Protein AF-A0A2N2CRH6-F1 (afdb_monomer_lite)

Radius of gyration: 29.72 Å; chains: 1; bounding box: 55×69×90 Å

Foldseek 3Di:
DVVVVVVVVVVVVVPPPPDDDDADAPVVLVVQLLVCQLVVVVVSVCVAQNCPLPVVQDDVPDDPVVNVLSSVLSNLFSPFKDKDFDDWDDDDFKIKIKMKIKTFQVLVLVVVLVVVLVVVVVVCPPPDPVPDDDPVRSVVVSSVSSSVSSNDPPGDMDIDIDIFMWGQDPSYTHTDNDNPVSCSSRNNNVVSVVVVVVCCVPVDVDDPPPLLNLLVVVLVLCVPQQNQLHQQQLLCCLQPVGGNVRHHDDLVVSLVSSVVSVVCLVVSLVSLCPDDPVCVQLSVLVVQLSVLSVVSNVVSVVVVSHNNNGGGPCPSNVVSSVSNVVVSVVDD

pLDDT: mean 84.96, std 16.9, range [32.44, 98.56]

Sequence (332 aa):
MKKVLCLVLALSMSLVLVACGPKESAESVVKNAIESVKNMNVESMQSYWGDDQFKDVNSEESSAESDAESLAMMGLIVKNLDYEIMDANEEKDTATVKVQITNLDMSKLMSEFVSQALSEVLSYAFLSEDQQPSEEELNKKYMDMMTTLLDREDNPKVTNTVDITLTLVDNQWVITPNEDAVDAMLGGISSFSDAMNEASNGATGAEATSEKDKITEIRNWAVSDIWSAGFCDFSWYFSYGTNSVGDTMDPEFALQQLEKSMKQKPEYDTYMSSLPAEYSDISELWAKVSEQIDILYADVKSRELTVSGQVLDTGLYTQYFQAFDSAYNELP

Secondary structure (DSSP, 8-state):
-HHHHHHHHHHHHSSSS-S-PPPPPHHHHHHHHHHHHHTT-HHHHHHHH-GGGGGGG--TTS-HHHHHHHHHHHHHHHTT-EEEEEEEEE-SSEEEEEEEEEEE-HHHHHHHHHHHHHHHHHHHTTS-GGGSPPHHHHHHHHHHHHHHHHH-TT--EEEEEEEEEEEEETTEEEEPP-HHHHHHHTTSHHHHHHHHHHHHHHS-S-----HHHHHHHHHHHIIIIIIIIIIIHHHHHHHHSB-TTS-B--HHHHHHHHHHHTTTHHHHHHHHHT--GGGHHHHHHHHHHHHHHHHHHHHHHHTTT---S-----HHHHHHHHHHHHHHTT--

Structure (mmCIF, N/CA/C/O backbone):
data_AF-A0A2N2CRH6-F1
#
_entry.id   AF-A0A2N2CRH6-F1
#
loop_
_atom_site.group_PDB
_atom_site.id
_atom_site.type_symbol
_atom_site.label_atom_id
_atom_site.label_alt_id
_atom_site.label_comp_id
_atom_site.label_asym_id
_atom_site.label_entity_id
_atom_site.label_seq_id
_atom_site.pdbx_PDB_ins_code
_atom_site.Cartn_x
_atom_site.Cartn_y
_atom_site.Cartn_z
_atom_site.occupancy
_atom_site.B_iso_or_equiv
_atom_site.auth_seq_id
_atom_site.auth_comp_id
_atom_site.auth_asym_id
_atom_site.auth_atom_id
_atom_site.pdbx_PDB_model_num
ATOM 1 N N . MET A 1 1 ? -10.285 -45.114 57.021 1.00 50.94 1 MET A N 1
ATOM 2 C CA . MET A 1 1 ? -10.379 -45.060 55.543 1.00 50.94 1 MET A CA 1
ATOM 3 C C . MET A 1 1 ? -11.666 -44.400 55.035 1.00 50.94 1 MET A C 1
ATOM 5 O O . MET A 1 1 ? -11.547 -43.485 54.239 1.00 50.94 1 MET A O 1
ATOM 9 N N . LYS A 1 2 ? -12.871 -44.733 55.538 1.00 44.81 2 LYS A N 1
ATOM 10 C CA . LYS A 1 2 ? -14.136 -44.092 55.090 1.00 44.81 2 LYS A CA 1
ATOM 11 C C . LYS A 1 2 ? -14.204 -42.562 55.286 1.00 44.81 2 LYS A C 1
ATOM 13 O O . LYS A 1 2 ? -14.707 -41.867 54.419 1.00 44.81 2 LYS A O 1
ATOM 18 N N . LYS A 1 3 ? -13.644 -42.029 56.382 1.00 48.84 3 LYS A N 1
ATOM 19 C CA . LYS A 1 3 ? -13.648 -40.578 56.673 1.00 48.84 3 LYS A CA 1
ATOM 20 C C . LYS A 1 3 ? -12.660 -39.759 55.828 1.00 48.84 3 LYS A C 1
ATOM 22 O O . LYS A 1 3 ? -12.905 -38.587 55.603 1.00 48.84 3 LYS A O 1
ATOM 27 N N . VAL A 1 4 ? -11.577 -40.380 55.352 1.00 58.28 4 VAL A N 1
ATOM 28 C CA . VAL A 1 4 ? -10.582 -39.731 54.474 1.00 58.28 4 VAL A CA 1
ATOM 29 C C . VAL A 1 4 ? -11.066 -39.763 53.023 1.00 58.28 4 VAL A C 1
ATOM 31 O O . VAL A 1 4 ? -10.940 -38.774 52.315 1.00 58.28 4 VAL A O 1
ATOM 34 N N . LEU A 1 5 ? -11.729 -40.852 52.614 1.00 53.62 5 LEU A N 1
ATOM 35 C CA . LEU A 1 5 ? -12.314 -40.986 51.279 1.00 53.62 5 LEU A CA 1
ATOM 36 C C . LEU A 1 5 ? -13.451 -39.975 51.032 1.00 53.62 5 LEU A C 1
ATOM 38 O O . LEU A 1 5 ? -13.497 -39.368 49.970 1.00 53.62 5 LEU A O 1
ATOM 42 N N . CYS A 1 6 ? -14.316 -39.727 52.025 1.00 54.50 6 CYS A N 1
ATOM 43 C CA . CYS A 1 6 ? -15.365 -38.701 51.926 1.00 54.50 6 CYS A CA 1
ATOM 44 C C . CYS A 1 6 ? -14.818 -37.266 51.859 1.00 54.50 6 CYS A C 1
ATOM 46 O O . CYS A 1 6 ? -15.454 -36.410 51.257 1.00 54.50 6 CYS A O 1
ATOM 48 N N . LEU A 1 7 ? -13.653 -37.000 52.456 1.00 54.19 7 LEU A N 1
ATOM 49 C CA . LEU A 1 7 ? -13.051 -35.664 52.477 1.00 54.19 7 LEU A CA 1
ATOM 50 C C . LEU A 1 7 ? -12.317 -35.357 51.162 1.00 54.19 7 LEU A C 1
ATOM 52 O O . LEU A 1 7 ? -12.379 -34.232 50.684 1.00 54.19 7 LEU A O 1
ATOM 56 N N . VAL A 1 8 ? -11.719 -36.372 50.528 1.00 57.88 8 VAL A N 1
ATOM 57 C CA . VAL A 1 8 ? -11.117 -36.261 49.187 1.00 57.88 8 VAL A CA 1
ATOM 58 C C . VAL A 1 8 ? -12.191 -36.114 48.099 1.00 57.88 8 VAL A C 1
ATOM 60 O O . VAL A 1 8 ? -12.021 -35.301 47.198 1.00 57.88 8 VAL A O 1
ATOM 63 N N . LEU A 1 9 ? -13.327 -36.816 48.220 1.00 54.53 9 LEU A N 1
ATOM 64 C CA . LEU A 1 9 ? -14.469 -36.672 47.301 1.00 54.53 9 LEU A CA 1
ATOM 65 C C . LEU A 1 9 ? -15.204 -35.329 47.446 1.00 54.53 9 LEU A C 1
ATOM 67 O O . LEU A 1 9 ? -15.699 -34.801 46.456 1.00 54.53 9 LEU A O 1
ATOM 71 N N . ALA A 1 10 ? -15.263 -34.757 48.653 1.00 54.06 10 ALA A N 1
ATOM 72 C CA . ALA A 1 10 ? -15.837 -33.426 48.862 1.00 54.06 10 ALA A CA 1
ATOM 73 C C . ALA A 1 10 ? -14.914 -32.311 48.338 1.00 54.06 10 ALA A C 1
ATOM 75 O O . ALA A 1 10 ? -15.402 -31.341 47.766 1.00 54.06 10 ALA A O 1
ATOM 76 N N . LEU A 1 11 ? -13.590 -32.476 48.467 1.00 50.19 11 LEU A N 1
ATOM 77 C CA . LEU A 1 11 ? -12.604 -31.517 47.962 1.00 50.19 11 LEU A CA 1
ATOM 78 C C . LEU A 1 11 ? -12.471 -31.570 46.427 1.00 50.19 11 LEU A C 1
ATOM 80 O O . LEU A 1 11 ? -12.258 -30.535 45.802 1.00 50.19 11 LEU A O 1
ATOM 84 N N . SER A 1 12 ? -12.668 -32.740 45.801 1.00 51.66 12 SER A N 1
ATOM 85 C CA . SER A 1 12 ? -12.666 -32.876 44.334 1.00 51.66 12 SER A CA 1
ATOM 86 C C . SER A 1 12 ? -13.923 -32.311 43.666 1.00 51.66 12 SER A C 1
ATOM 88 O O . SER A 1 12 ? -13.902 -32.032 42.473 1.00 51.66 12 SER A O 1
ATOM 90 N N . MET A 1 13 ? -15.018 -32.132 44.414 1.00 48.53 13 MET A N 1
ATOM 91 C CA . MET A 1 13 ? -16.273 -31.570 43.896 1.00 48.53 13 MET A CA 1
ATOM 92 C C . MET A 1 13 ? -16.313 -30.033 43.965 1.00 48.53 13 MET A C 1
ATOM 94 O O . MET A 1 13 ? -17.106 -29.411 43.267 1.00 48.53 13 MET A O 1
ATOM 98 N N . SER A 1 14 ? -15.426 -29.409 44.749 1.00 47.19 14 SER A N 1
ATOM 99 C CA . SER A 1 14 ? -15.274 -27.947 44.842 1.00 47.19 14 SER A CA 1
ATOM 100 C C . SER A 1 14 ? -14.307 -27.337 43.816 1.00 47.19 14 SER A C 1
ATOM 102 O O . SER A 1 14 ? -14.204 -26.118 43.737 1.00 47.19 14 SER A O 1
ATOM 104 N N . LEU A 1 15 ? -13.619 -28.158 43.014 1.00 47.50 15 LEU A N 1
ATOM 105 C CA . LEU A 1 15 ? -12.647 -27.713 42.000 1.00 47.50 15 LEU A CA 1
ATOM 106 C C . LEU A 1 15 ? -13.206 -27.646 40.565 1.00 47.50 15 LEU A C 1
ATOM 108 O O . LEU A 1 15 ? -12.455 -27.357 39.642 1.00 47.50 15 LEU A O 1
ATOM 112 N N . VAL A 1 16 ? -14.513 -27.860 40.365 1.00 48.97 16 VAL A N 1
ATOM 113 C CA . VAL A 1 16 ? -15.162 -27.809 39.031 1.00 48.97 16 VAL A CA 1
ATOM 114 C C . VAL A 1 16 ? -16.024 -26.547 38.838 1.00 48.97 16 VAL A C 1
ATOM 116 O O . VAL A 1 16 ? -16.824 -26.468 37.916 1.00 48.97 16 VAL A O 1
ATOM 119 N N . LEU A 1 17 ? -15.882 -25.537 39.703 1.00 44.53 17 LEU A N 1
ATOM 120 C CA . LEU A 1 17 ? -16.664 -24.288 39.641 1.00 44.53 17 LEU A CA 1
ATOM 121 C C . LEU A 1 17 ? -15.811 -23.022 39.455 1.00 44.53 17 LEU A C 1
ATOM 123 O O . LEU A 1 17 ? -16.307 -21.917 39.643 1.00 44.53 17 LEU A O 1
ATOM 127 N N . VAL A 1 18 ? -14.552 -23.160 39.034 1.00 50.75 18 VAL A N 1
ATOM 128 C CA . VAL A 1 18 ? -13.690 -22.017 38.686 1.00 50.75 18 VAL A CA 1
ATOM 129 C C . VAL A 1 18 ? -13.335 -22.085 37.200 1.00 50.75 18 VAL A C 1
ATOM 131 O O . VAL A 1 18 ? -12.212 -22.399 36.832 1.00 50.75 18 VAL A O 1
ATOM 134 N N . ALA A 1 19 ? -14.327 -21.857 36.338 1.00 42.03 19 ALA A N 1
ATOM 135 C CA . ALA A 1 19 ? -14.117 -21.656 34.897 1.00 42.03 19 ALA A CA 1
ATOM 136 C C . ALA A 1 19 ? -15.086 -20.626 34.281 1.00 42.03 19 ALA A C 1
ATOM 138 O O . ALA A 1 19 ? -15.254 -20.562 33.071 1.00 42.03 19 ALA A O 1
ATOM 139 N N . CYS A 1 20 ? -15.726 -19.796 35.103 1.00 46.94 20 CYS A N 1
ATOM 140 C CA . CYS A 1 20 ? -16.414 -18.594 34.643 1.00 46.94 20 CYS A CA 1
ATOM 141 C C . CYS A 1 20 ? -15.991 -17.458 35.565 1.00 46.94 20 CYS A C 1
ATOM 143 O O . CYS A 1 20 ? -16.659 -17.157 36.554 1.00 46.94 20 CYS A O 1
ATOM 145 N N . GLY A 1 21 ? -14.837 -16.857 35.262 1.00 53.81 21 GLY A N 1
ATOM 146 C CA . GLY A 1 21 ? -14.630 -15.469 35.659 1.00 53.81 21 GLY A CA 1
ATOM 147 C C . GLY A 1 21 ? -15.766 -14.615 35.077 1.00 53.81 21 GLY A C 1
ATOM 148 O O . GLY A 1 21 ? -16.383 -15.024 34.088 1.00 53.81 21 GLY A O 1
ATOM 149 N N . PRO A 1 22 ? -16.111 -13.476 35.696 1.00 63.19 22 PRO A N 1
ATOM 150 C CA . PRO A 1 22 ? -17.101 -12.581 35.113 1.00 63.19 22 PRO A CA 1
ATOM 151 C C . PRO A 1 22 ? -16.672 -12.217 33.686 1.00 63.19 22 PRO A C 1
ATOM 153 O O . PRO A 1 22 ? -15.540 -11.783 33.481 1.00 63.19 22 PRO A O 1
ATOM 156 N N . LYS A 1 23 ? -17.571 -12.440 32.716 1.00 80.19 23 LYS A N 1
ATOM 157 C CA . LYS A 1 23 ? -17.409 -11.984 31.330 1.00 80.19 23 LYS A CA 1
ATOM 158 C C . LYS A 1 23 ? -17.162 -10.477 31.377 1.00 80.19 23 LYS A C 1
ATOM 160 O O . LYS A 1 23 ? -17.988 -9.752 31.932 1.00 80.19 23 LYS A O 1
ATOM 165 N N . GLU A 1 24 ? -16.030 -10.033 30.848 1.00 89.00 24 GLU A N 1
ATOM 166 C CA . GLU A 1 24 ? -15.746 -8.608 30.694 1.00 89.00 24 GLU A CA 1
ATOM 167 C C . GLU A 1 24 ? -16.831 -7.960 29.817 1.00 89.00 24 GLU A C 1
ATOM 169 O O . GLU A 1 24 ? -17.349 -8.607 28.904 1.00 89.00 24 GLU A O 1
ATOM 174 N N . SER A 1 25 ? -17.239 -6.722 30.114 1.00 94.81 25 SER A N 1
ATOM 175 C CA . SER A 1 25 ? -18.207 -6.024 29.258 1.00 94.81 25 SER A CA 1
ATOM 176 C C . SER A 1 25 ? -17.565 -5.648 27.924 1.00 94.81 25 SER A C 1
ATOM 178 O O . SER A 1 25 ? -16.361 -5.403 27.858 1.00 94.81 25 SER A O 1
ATOM 180 N N . ALA A 1 26 ? -18.368 -5.547 26.868 1.00 95.69 26 ALA A N 1
ATOM 181 C CA . ALA A 1 26 ? -17.913 -5.086 25.558 1.00 95.69 26 ALA A CA 1
ATOM 182 C C . ALA A 1 26 ? -17.257 -3.698 25.654 1.00 95.69 26 ALA A C 1
ATOM 184 O O . ALA A 1 26 ? -16.199 -3.468 25.076 1.00 95.69 26 ALA A O 1
ATOM 185 N N . GLU A 1 27 ? -17.836 -2.809 26.468 1.00 97.06 27 GLU A N 1
ATOM 186 C CA . GLU A 1 27 ? -17.272 -1.494 26.789 1.00 97.06 27 GLU A CA 1
ATOM 187 C C . GLU A 1 27 ? -15.856 -1.592 27.376 1.00 97.06 27 GLU A C 1
ATOM 189 O O . GLU A 1 27 ? -14.961 -0.863 26.953 1.00 97.06 27 GLU A O 1
ATOM 194 N N . SER A 1 28 ? -15.632 -2.505 28.327 1.00 96.31 28 SER A N 1
ATOM 195 C CA . SER A 1 28 ? -14.322 -2.659 28.973 1.00 96.31 28 SER A CA 1
ATOM 196 C C . SER A 1 28 ? -13.285 -3.245 28.012 1.00 96.31 28 SER A C 1
ATOM 198 O O . SER A 1 28 ? -12.159 -2.752 27.977 1.00 96.31 28 SER A O 1
ATOM 200 N N . VAL A 1 29 ? -13.680 -4.213 27.172 1.00 95.94 29 VAL A N 1
ATOM 201 C CA . VAL A 1 29 ? -12.809 -4.774 26.127 1.00 95.94 29 VAL A CA 1
ATOM 202 C C . VAL A 1 29 ? -12.377 -3.688 25.146 1.00 95.94 29 VAL A C 1
ATOM 204 O O . VAL A 1 29 ? -11.185 -3.525 24.908 1.00 95.94 29 VAL A O 1
ATOM 207 N N . VAL A 1 30 ? -13.319 -2.891 24.631 1.00 97.44 30 VAL A N 1
ATOM 208 C CA . VAL A 1 30 ? -13.010 -1.790 23.704 1.00 97.44 30 VAL A CA 1
ATOM 209 C C . VAL A 1 30 ? -12.133 -0.732 24.361 1.00 97.44 30 VAL A C 1
ATOM 211 O O . VAL A 1 30 ? -11.156 -0.285 23.76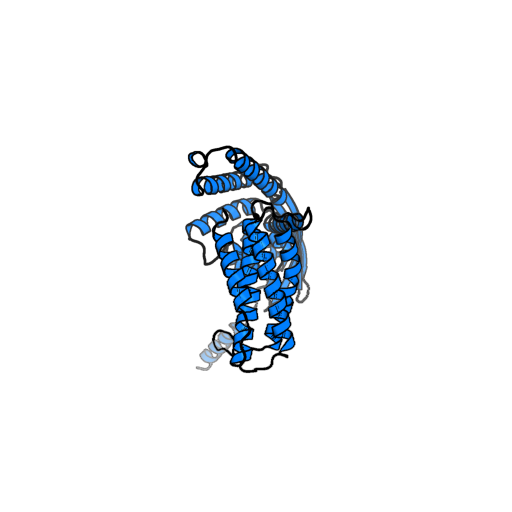3 1.00 97.44 30 VAL A O 1
ATOM 214 N N . LYS A 1 31 ? -12.424 -0.369 25.612 1.00 97.44 31 LYS A N 1
ATOM 215 C CA . LYS A 1 31 ? -11.587 0.550 26.382 1.00 97.44 31 LYS A CA 1
ATOM 216 C C . LYS A 1 31 ? -10.145 0.047 26.472 1.00 97.44 31 LYS A C 1
ATOM 218 O O . LYS A 1 31 ? -9.218 0.779 26.144 1.00 97.44 31 LYS A O 1
ATOM 223 N N . ASN A 1 32 ? -9.950 -1.201 26.890 1.00 95.75 32 ASN A N 1
ATOM 224 C CA . ASN A 1 32 ? -8.622 -1.794 27.038 1.00 95.75 32 ASN A CA 1
ATOM 225 C C . ASN A 1 32 ? -7.901 -1.937 25.689 1.00 95.75 32 ASN A C 1
ATOM 227 O O . ASN A 1 32 ? -6.690 -1.726 25.619 1.00 95.75 32 ASN A O 1
ATOM 231 N N . ALA A 1 33 ? -8.641 -2.226 24.619 1.00 94.75 33 ALA A N 1
ATOM 232 C CA . ALA A 1 33 ? -8.119 -2.277 23.262 1.00 94.75 33 ALA A CA 1
ATOM 233 C C . ALA A 1 33 ? -7.591 -0.911 22.796 1.00 94.75 33 ALA A C 1
ATOM 235 O O . ALA A 1 33 ? -6.463 -0.834 22.309 1.00 94.75 33 ALA A O 1
ATOM 236 N N . ILE A 1 34 ? -8.342 0.176 22.997 1.00 96.44 34 ILE A N 1
ATOM 237 C CA . ILE A 1 34 ? -7.894 1.538 22.652 1.00 96.44 34 ILE A CA 1
ATOM 238 C C . ILE A 1 34 ? -6.721 1.972 23.545 1.00 96.44 34 ILE A C 1
ATOM 240 O O . ILE A 1 34 ? -5.740 2.538 23.061 1.00 96.44 34 ILE A O 1
ATOM 244 N N . GLU A 1 35 ? -6.765 1.662 24.844 1.00 95.88 35 GLU A N 1
ATOM 245 C CA . GLU A 1 35 ? -5.653 1.939 25.763 1.00 95.88 35 GLU A CA 1
ATOM 246 C C . GLU A 1 35 ? -4.376 1.184 25.373 1.00 95.88 35 GLU A C 1
ATOM 248 O O . GLU A 1 35 ? -3.278 1.705 25.563 1.00 95.88 35 GLU A O 1
ATOM 253 N N . SER A 1 36 ? -4.480 -0.021 24.804 1.00 93.88 36 SER A N 1
ATOM 254 C CA . SER A 1 36 ? -3.303 -0.746 24.312 1.00 93.88 36 SER A CA 1
ATOM 255 C C . SER A 1 36 ? -2.593 0.008 23.184 1.00 93.88 36 SER A C 1
ATOM 257 O O . SER A 1 36 ? -1.364 0.083 23.196 1.00 93.88 36 SER A O 1
ATOM 259 N N . VAL A 1 37 ? -3.358 0.652 22.294 1.00 92.75 37 VAL A N 1
ATOM 260 C CA . VAL A 1 37 ? -2.840 1.502 21.211 1.00 92.75 37 VAL A CA 1
ATOM 261 C C . VAL A 1 37 ? -2.219 2.772 21.775 1.00 92.75 37 VAL A C 1
ATOM 263 O O . VAL A 1 37 ? -1.061 3.076 21.498 1.00 92.75 37 VAL A O 1
ATOM 266 N N . LYS A 1 38 ? -2.944 3.472 22.654 1.00 93.25 38 LYS A N 1
ATOM 267 C CA . LYS A 1 38 ? -2.475 4.709 23.295 1.00 93.25 38 LYS A CA 1
ATOM 268 C C . LYS A 1 38 ? -1.164 4.529 24.068 1.00 93.25 38 LYS A C 1
ATOM 270 O O . LYS A 1 38 ? -0.334 5.433 24.096 1.00 93.25 38 LYS A O 1
ATOM 275 N N . ASN A 1 39 ? -0.976 3.365 24.687 1.00 91.62 39 ASN A N 1
ATOM 276 C CA . ASN A 1 39 ? 0.215 3.038 25.471 1.00 91.62 39 ASN A CA 1
ATOM 277 C C . ASN A 1 39 ? 1.293 2.281 24.670 1.00 91.62 39 ASN A C 1
ATOM 279 O O . ASN A 1 39 ? 2.289 1.868 25.262 1.00 91.62 39 ASN A O 1
ATOM 283 N N . MET A 1 40 ? 1.102 2.080 23.359 1.00 88.56 40 MET A N 1
ATOM 284 C CA . MET A 1 40 ? 1.991 1.300 22.484 1.00 88.56 40 MET A CA 1
ATOM 285 C C . MET A 1 40 ? 2.334 -0.101 23.020 1.00 88.56 40 MET A C 1
ATOM 287 O O . MET A 1 40 ? 3.469 -0.571 22.927 1.00 88.56 40 MET A O 1
ATOM 291 N N . ASN A 1 41 ? 1.355 -0.793 23.603 1.00 87.88 41 ASN A N 1
ATOM 292 C CA . ASN A 1 41 ? 1.530 -2.162 24.079 1.00 87.88 41 ASN A CA 1
ATOM 293 C C . ASN A 1 41 ? 1.280 -3.145 22.928 1.00 87.88 41 ASN A C 1
ATOM 295 O O . ASN A 1 41 ? 0.151 -3.586 22.735 1.00 87.88 41 ASN A O 1
ATOM 299 N N . VAL A 1 42 ? 2.334 -3.473 22.174 1.00 82.00 42 VAL A N 1
ATOM 300 C CA . VAL A 1 42 ? 2.265 -4.298 20.951 1.00 82.00 42 VAL A CA 1
ATOM 301 C C . VAL A 1 42 ? 1.577 -5.644 21.181 1.00 82.00 42 VAL A C 1
ATOM 303 O O . VAL A 1 42 ? 0.640 -5.972 20.458 1.00 82.00 42 VAL A O 1
ATOM 306 N N . GLU A 1 43 ? 1.955 -6.375 22.233 1.00 82.75 43 GLU A N 1
ATOM 307 C CA . GLU A 1 43 ? 1.343 -7.672 22.560 1.00 82.75 43 GLU A CA 1
ATOM 308 C C . GLU A 1 43 ? -0.167 -7.544 22.825 1.00 82.75 43 GLU A C 1
ATOM 310 O O . GLU A 1 43 ? -0.971 -8.359 22.370 1.00 82.75 43 GLU A O 1
ATOM 315 N N . SER A 1 44 ? -0.580 -6.499 23.552 1.00 85.00 44 SER A N 1
ATOM 316 C CA . SER A 1 44 ? -2.003 -6.262 23.828 1.00 85.00 44 SER A CA 1
ATOM 317 C C . SER A 1 44 ? -2.756 -5.765 22.596 1.00 85.00 44 SER A C 1
ATOM 319 O O . SER A 1 44 ? -3.898 -6.170 22.396 1.00 85.00 44 SER A O 1
ATOM 321 N N . MET A 1 45 ? -2.128 -4.937 21.755 1.00 84.12 45 MET A N 1
ATOM 322 C CA . MET A 1 45 ? -2.717 -4.488 20.491 1.00 84.12 45 MET A CA 1
ATOM 323 C C . MET A 1 45 ? -3.037 -5.688 19.598 1.00 84.12 45 MET A C 1
ATOM 325 O O . MET A 1 45 ? -4.180 -5.829 19.167 1.00 84.12 45 MET A O 1
ATOM 329 N N . GLN A 1 46 ? -2.074 -6.593 19.406 1.00 83.06 46 GLN A N 1
ATOM 330 C CA . GLN A 1 46 ? -2.261 -7.832 18.644 1.00 83.06 46 GLN A CA 1
ATOM 331 C C . GLN A 1 46 ? -3.376 -8.701 19.236 1.00 83.06 46 GLN A C 1
ATOM 333 O O . GLN A 1 46 ? -4.243 -9.183 18.511 1.00 83.06 46 GLN A O 1
ATOM 338 N N . SER A 1 47 ? -3.422 -8.845 20.564 1.00 86.00 47 SER A N 1
ATOM 339 C CA . SER A 1 47 ? -4.460 -9.645 21.224 1.00 86.00 47 SER A CA 1
ATOM 340 C C . SER A 1 47 ? -5.879 -9.099 21.037 1.00 86.00 47 SER A C 1
ATOM 342 O O . SER A 1 47 ? -6.819 -9.895 21.042 1.00 86.00 47 SER A O 1
ATOM 344 N N . TYR A 1 48 ? -6.062 -7.779 20.948 1.00 88.56 48 TYR A N 1
ATOM 345 C CA . TYR A 1 48 ? -7.392 -7.175 20.817 1.00 88.56 48 TYR A CA 1
ATOM 346 C C . TYR A 1 48 ? -7.808 -6.946 19.365 1.00 88.56 48 TYR A C 1
ATOM 348 O O . TYR A 1 48 ? -8.972 -7.159 19.036 1.00 88.56 48 TYR A O 1
ATOM 356 N N . TRP A 1 49 ? -6.881 -6.517 18.509 1.00 83.81 49 TRP A N 1
ATOM 357 C CA . TRP A 1 49 ? -7.161 -6.090 17.137 1.00 83.81 49 TRP A CA 1
ATOM 358 C C . TRP A 1 49 ? -6.724 -7.117 16.081 1.00 83.81 49 TRP A C 1
ATOM 360 O O . TRP A 1 49 ? -7.122 -7.007 14.925 1.00 83.81 49 TRP A O 1
ATOM 370 N N . GLY A 1 50 ? -5.957 -8.140 16.457 1.00 79.19 50 GLY A N 1
ATOM 371 C CA . GLY A 1 50 ? -5.399 -9.126 15.534 1.00 79.19 50 GLY A CA 1
ATOM 372 C C . GLY A 1 50 ? -4.116 -8.652 14.845 1.00 79.19 50 GLY A C 1
ATOM 373 O O . GLY A 1 50 ? -3.832 -7.457 14.765 1.00 79.19 50 GLY A O 1
ATOM 37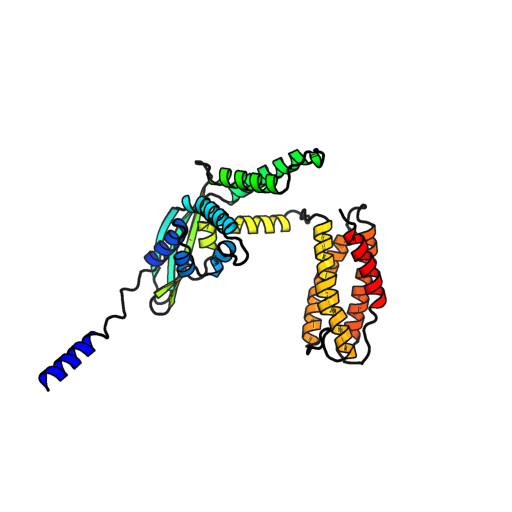4 N N . ASP A 1 51 ? -3.346 -9.612 14.331 1.00 68.06 51 ASP A N 1
ATOM 375 C CA . ASP A 1 51 ? -2.020 -9.370 13.740 1.00 68.06 51 ASP A CA 1
ATOM 376 C C . ASP A 1 51 ? -2.079 -8.561 12.437 1.00 68.06 51 ASP A C 1
ATOM 378 O O . ASP A 1 51 ? -1.136 -7.855 12.092 1.00 68.06 51 ASP A O 1
ATOM 382 N N . ASP A 1 52 ? -3.205 -8.637 11.727 1.00 66.62 52 ASP A N 1
ATOM 383 C CA . ASP A 1 52 ? -3.347 -8.098 10.377 1.00 66.62 52 ASP A CA 1
ATOM 384 C C . ASP A 1 52 ? -3.580 -6.583 10.331 1.00 66.62 52 ASP A C 1
ATOM 386 O O . ASP A 1 52 ? -3.217 -5.947 9.346 1.00 66.62 52 ASP A O 1
ATOM 390 N N . GLN A 1 53 ? -4.146 -5.999 11.391 1.00 63.25 53 GLN A N 1
ATOM 391 C CA . GLN A 1 53 ? -4.578 -4.594 11.394 1.00 63.25 53 GLN A CA 1
ATOM 392 C C . GLN A 1 53 ? -3.446 -3.593 11.681 1.00 63.25 53 GLN A C 1
ATOM 394 O O . GLN A 1 53 ? -3.634 -2.393 11.514 1.00 63.25 53 GLN A O 1
ATOM 399 N N . PHE A 1 54 ? -2.272 -4.085 12.092 1.00 63.75 54 PHE A N 1
ATOM 400 C CA . PHE A 1 54 ? -1.079 -3.281 12.380 1.00 63.75 54 PHE A CA 1
ATOM 401 C C . PHE A 1 54 ? 0.186 -3.864 11.718 1.00 63.75 54 PHE A C 1
ATOM 403 O O . PHE A 1 54 ? 1.285 -3.694 12.240 1.00 63.75 54 PHE A O 1
ATOM 410 N N . LYS A 1 55 ? 0.054 -4.579 10.590 1.00 55.53 55 LYS A N 1
ATOM 411 C CA . LYS A 1 55 ? 1.161 -5.305 9.927 1.00 55.53 55 LYS A CA 1
ATOM 412 C C . LYS A 1 55 ? 2.397 -4.457 9.626 1.00 55.53 55 LYS A C 1
ATOM 414 O O . LYS A 1 55 ? 3.508 -4.960 9.768 1.00 55.53 55 LYS A O 1
ATOM 419 N N . ASP A 1 56 ? 2.219 -3.178 9.313 1.00 50.50 56 ASP A N 1
ATOM 420 C CA . ASP A 1 56 ? 3.330 -2.257 9.031 1.00 50.50 56 ASP A CA 1
ATOM 421 C C . ASP A 1 56 ? 4.160 -1.896 10.280 1.00 50.50 56 ASP A C 1
ATOM 423 O O . ASP A 1 56 ? 5.215 -1.281 10.173 1.00 50.50 56 ASP A O 1
ATOM 427 N N . VAL A 1 57 ? 3.710 -2.290 11.479 1.00 44.31 57 VAL A N 1
ATOM 428 C CA . VAL A 1 57 ? 4.422 -2.084 12.753 1.00 44.31 57 VAL A CA 1
ATOM 429 C C . VAL A 1 57 ? 5.397 -3.235 13.056 1.00 44.31 57 VAL A C 1
ATOM 431 O O . VAL A 1 57 ? 6.242 -3.101 13.937 1.00 44.31 57 VAL A O 1
ATOM 434 N N . ASN A 1 58 ? 5.297 -4.372 12.354 1.00 40.56 58 ASN A N 1
ATOM 435 C CA . ASN A 1 58 ? 6.078 -5.579 12.641 1.00 40.56 58 ASN A CA 1
ATOM 436 C C . ASN A 1 58 ? 6.423 -6.356 11.358 1.00 40.56 58 ASN A C 1
ATOM 438 O O . ASN A 1 58 ? 6.096 -7.538 11.224 1.00 40.56 58 ASN A O 1
ATOM 442 N N . SER A 1 59 ? 7.061 -5.695 10.392 1.00 37.12 59 SER A N 1
ATOM 443 C CA . SER A 1 59 ? 7.660 -6.394 9.256 1.00 37.12 59 SER A CA 1
ATOM 444 C C . SER A 1 59 ? 8.855 -7.224 9.734 1.00 37.12 59 SER A C 1
ATOM 446 O O . SER A 1 59 ? 9.852 -6.676 10.177 1.00 37.12 59 SER A O 1
ATOM 448 N N . GLU A 1 60 ? 8.810 -8.550 9.596 1.00 36.84 60 GLU A N 1
ATOM 449 C CA . GLU A 1 60 ? 9.938 -9.441 9.939 1.00 36.84 60 GLU A CA 1
ATOM 450 C C . GLU A 1 60 ? 11.206 -9.208 9.075 1.00 36.84 60 GLU A C 1
ATOM 452 O O . GLU A 1 60 ? 12.235 -9.850 9.292 1.00 36.84 60 GLU A O 1
ATOM 457 N N . GLU A 1 61 ? 11.144 -8.294 8.099 1.00 36.22 61 GLU A N 1
ATOM 458 C CA . GLU A 1 61 ? 12.251 -7.887 7.223 1.00 36.22 61 GLU A CA 1
ATOM 459 C C . GLU A 1 61 ? 13.003 -6.622 7.684 1.00 36.22 61 GLU A C 1
ATOM 461 O O . GLU A 1 61 ? 14.033 -6.290 7.092 1.00 36.22 61 GLU A O 1
ATOM 466 N N . SER A 1 62 ? 12.549 -5.917 8.728 1.00 37.19 62 SER A N 1
ATOM 467 C CA . SER A 1 62 ? 13.197 -4.686 9.199 1.00 37.19 62 SER A CA 1
ATOM 468 C C . SER A 1 62 ? 14.308 -4.945 10.232 1.00 37.19 62 SER A C 1
ATOM 470 O O . SER A 1 62 ? 14.333 -5.929 10.969 1.00 37.19 62 SER A O 1
ATOM 472 N N . SER A 1 63 ? 15.316 -4.069 10.243 1.00 40.12 63 SER A N 1
ATOM 473 C CA . SER A 1 63 ? 16.387 -4.089 11.244 1.00 40.12 63 SER A CA 1
ATOM 474 C C . SER A 1 63 ? 15.888 -3.573 12.603 1.00 40.12 63 SER A C 1
ATOM 476 O O . SER A 1 63 ? 14.997 -2.728 12.666 1.00 40.12 63 SER A O 1
ATOM 478 N N . ALA A 1 64 ? 16.528 -3.979 13.703 1.00 42.72 64 ALA A N 1
ATOM 479 C CA . ALA A 1 64 ? 16.147 -3.519 15.044 1.00 42.72 64 ALA A CA 1
ATOM 480 C C . ALA A 1 64 ? 16.231 -1.983 15.238 1.00 42.72 64 ALA A C 1
ATOM 482 O O . ALA A 1 64 ? 15.565 -1.442 16.119 1.00 42.72 64 ALA A O 1
ATOM 483 N N . GLU A 1 65 ? 17.049 -1.277 14.445 1.00 45.31 65 GLU A N 1
ATOM 484 C CA . GLU A 1 65 ? 17.107 0.196 14.446 1.00 45.31 65 GLU A CA 1
ATOM 485 C C . GLU A 1 65 ? 15.894 0.808 13.724 1.00 45.31 65 GLU A C 1
ATOM 487 O O . GLU A 1 65 ? 15.261 1.711 14.269 1.00 45.31 65 GLU A O 1
ATOM 492 N N . SER A 1 66 ? 15.494 0.258 12.571 1.00 56.03 66 SER A N 1
ATOM 493 C CA . SER A 1 66 ? 14.278 0.683 11.855 1.00 56.03 66 SER A CA 1
ATOM 494 C C . SER A 1 66 ? 12.986 0.394 12.631 1.00 56.03 66 SER A C 1
ATOM 496 O O . SER A 1 66 ? 12.029 1.165 12.537 1.00 56.03 66 SER A O 1
ATOM 498 N N . ASP A 1 67 ? 12.965 -0.652 13.461 1.00 64.62 67 ASP A N 1
ATOM 499 C CA . ASP A 1 67 ? 11.817 -0.957 14.327 1.00 64.62 67 ASP A CA 1
ATOM 500 C C . ASP A 1 67 ? 11.659 0.096 15.435 1.00 64.62 67 ASP A C 1
ATOM 502 O O . ASP A 1 67 ? 10.551 0.529 15.755 1.00 64.62 67 ASP A O 1
ATOM 506 N N . ALA A 1 68 ? 12.776 0.557 16.010 1.00 71.19 68 ALA A N 1
ATOM 507 C CA . ALA A 1 68 ? 12.770 1.565 17.066 1.00 71.19 68 ALA A CA 1
ATOM 508 C C . ALA A 1 68 ? 12.313 2.942 16.557 1.00 71.19 68 ALA A C 1
ATOM 510 O O . ALA A 1 68 ? 11.563 3.633 17.249 1.00 71.19 68 ALA A O 1
ATOM 511 N N . GLU A 1 69 ? 12.738 3.336 15.355 1.00 71.12 69 GLU A N 1
ATOM 512 C CA . GLU A 1 69 ? 12.315 4.590 14.719 1.00 71.12 69 GLU A CA 1
ATOM 513 C C . GLU A 1 69 ? 10.828 4.568 14.343 1.00 71.12 69 GLU A C 1
ATOM 515 O O . GLU A 1 69 ? 10.102 5.526 14.626 1.00 71.12 69 GLU A O 1
ATOM 520 N N . SER A 1 70 ? 10.348 3.448 13.797 1.00 72.12 70 SER A N 1
ATOM 521 C CA . SER A 1 70 ? 8.933 3.256 13.453 1.00 72.12 70 SER A CA 1
ATOM 522 C C . SER A 1 70 ? 8.039 3.306 14.695 1.00 72.12 70 SER A C 1
ATOM 524 O O . SER A 1 70 ? 7.028 4.013 14.714 1.00 72.12 70 SER A O 1
ATOM 526 N N . LEU A 1 71 ? 8.449 2.645 15.783 1.00 79.69 71 LEU A N 1
ATOM 527 C CA . LEU A 1 71 ? 7.753 2.715 17.071 1.00 79.69 71 LEU A CA 1
ATOM 528 C C . LEU A 1 71 ? 7.780 4.126 17.674 1.00 79.69 71 LEU A C 1
ATOM 530 O O . LEU A 1 71 ? 6.778 4.573 18.233 1.00 79.69 71 LEU A O 1
ATOM 534 N N . ALA A 1 72 ? 8.893 4.856 17.562 1.00 85.38 72 ALA A N 1
ATOM 535 C CA . ALA A 1 72 ? 8.977 6.232 18.048 1.00 85.38 72 ALA A CA 1
ATOM 536 C C . ALA A 1 72 ? 7.999 7.158 17.305 1.00 85.38 72 ALA A C 1
ATOM 538 O O . ALA A 1 72 ? 7.299 7.956 17.934 1.00 85.38 72 ALA A O 1
ATOM 539 N N . MET A 1 73 ? 7.903 7.014 15.983 1.00 85.19 73 MET A N 1
ATOM 540 C CA . MET A 1 73 ? 6.982 7.778 15.145 1.00 85.19 73 MET A CA 1
ATOM 541 C C . MET A 1 73 ? 5.519 7.429 15.426 1.00 85.19 73 MET A C 1
ATOM 543 O O . MET A 1 73 ? 4.702 8.333 15.609 1.00 85.19 73 MET A O 1
ATOM 547 N N . MET A 1 74 ? 5.204 6.142 15.588 1.00 86.06 74 MET A N 1
ATOM 548 C CA . MET A 1 74 ? 3.885 5.705 16.048 1.00 86.06 74 MET A CA 1
ATOM 549 C C . MET A 1 74 ? 3.534 6.334 17.402 1.00 86.06 74 MET A C 1
ATOM 551 O O . MET A 1 74 ? 2.425 6.832 17.593 1.00 86.06 74 MET A O 1
ATOM 555 N N . GLY A 1 75 ? 4.505 6.419 18.314 1.00 90.94 75 GLY A N 1
ATOM 556 C CA . GLY A 1 75 ? 4.359 7.089 19.606 1.00 90.94 75 GLY A CA 1
ATOM 557 C C . GLY A 1 75 ? 3.980 8.562 19.489 1.00 90.94 75 GLY A C 1
ATOM 558 O O . GLY A 1 75 ? 3.134 9.044 20.244 1.00 90.94 75 GLY A O 1
ATOM 559 N N . LEU A 1 76 ? 4.550 9.281 18.521 1.00 92.12 76 LEU A N 1
ATOM 560 C CA . LEU A 1 76 ? 4.204 10.681 18.258 1.00 92.12 76 LEU A CA 1
ATOM 561 C C . LEU A 1 76 ? 2.779 10.849 17.718 1.00 92.12 76 LEU A C 1
ATOM 563 O O . LEU A 1 76 ? 2.142 11.864 18.010 1.00 92.12 76 LEU A O 1
ATOM 567 N N . ILE A 1 77 ? 2.271 9.855 16.989 1.00 91.94 77 ILE A N 1
ATOM 568 C CA . ILE A 1 77 ? 0.894 9.832 16.489 1.00 91.94 77 ILE A CA 1
ATOM 569 C C . ILE A 1 77 ? -0.072 9.531 17.640 1.00 91.94 77 ILE A C 1
ATOM 571 O O . ILE A 1 77 ? -0.999 10.299 17.895 1.00 91.94 77 ILE A O 1
ATOM 575 N N . VAL A 1 78 ? 0.146 8.446 18.389 1.00 93.19 78 VAL A N 1
ATOM 576 C CA . VAL A 1 78 ? -0.828 7.973 19.390 1.00 93.19 78 VAL A CA 1
ATOM 577 C C . VAL A 1 78 ? -0.785 8.740 20.712 1.00 93.19 78 VAL A C 1
ATOM 579 O O . VAL A 1 78 ? -1.762 8.706 21.456 1.00 93.19 78 VAL A O 1
ATOM 582 N N . LYS A 1 79 ? 0.271 9.511 21.020 1.00 92.19 79 LYS A N 1
ATOM 583 C CA . LYS A 1 79 ? 0.299 10.347 22.244 1.00 92.19 79 LYS A CA 1
ATOM 584 C C . LYS A 1 79 ? -0.842 11.371 22.307 1.00 92.19 79 LYS A C 1
ATOM 586 O O . LYS A 1 79 ? -1.203 11.825 23.391 1.00 92.19 79 LYS A O 1
ATOM 591 N N . ASN A 1 80 ? -1.380 11.759 21.148 1.00 91.06 80 ASN A N 1
ATOM 592 C CA . ASN A 1 80 ? -2.482 12.710 21.014 1.00 91.06 80 ASN A CA 1
ATOM 593 C C . ASN A 1 80 ? -3.860 12.038 20.951 1.00 91.06 80 ASN A C 1
ATOM 595 O O . ASN A 1 80 ? -4.862 12.759 20.927 1.00 91.06 80 ASN A O 1
ATOM 599 N N . LEU A 1 81 ? -3.897 10.700 20.956 1.00 96.69 81 LEU A N 1
ATOM 600 C CA . LEU A 1 81 ? -5.111 9.902 20.916 1.00 96.69 81 LEU A CA 1
ATOM 601 C C . LEU A 1 81 ? -5.932 10.117 22.188 1.00 96.69 81 LEU A C 1
ATOM 603 O O . LEU A 1 81 ? -5.504 9.818 23.310 1.00 96.69 81 LEU A O 1
ATOM 607 N N . ASP A 1 82 ? -7.148 10.600 21.999 1.00 97.31 82 ASP A N 1
ATOM 608 C CA . ASP A 1 82 ? -8.167 10.728 23.026 1.00 97.31 82 ASP A CA 1
ATOM 609 C C . ASP A 1 82 ? -9.466 10.077 22.559 1.00 97.31 82 ASP A C 1
ATOM 611 O O . ASP A 1 82 ? -9.719 9.969 21.357 1.00 97.31 82 ASP A O 1
ATOM 615 N N . TYR A 1 83 ? -10.281 9.609 23.499 1.00 98.31 83 TYR A N 1
ATOM 616 C CA . TYR A 1 83 ? -11.526 8.931 23.159 1.00 98.31 83 TYR A CA 1
ATOM 617 C C . TYR A 1 83 ? -12.594 9.080 24.241 1.00 98.31 83 TYR A C 1
ATOM 619 O O . TYR A 1 83 ? -12.304 9.176 25.433 1.00 98.31 83 TYR A O 1
ATOM 627 N N . GLU A 1 84 ? -13.850 9.025 23.808 1.00 98.19 84 GLU A N 1
ATOM 628 C CA . GLU A 1 84 ? -15.029 8.966 24.663 1.00 98.19 84 GLU A CA 1
ATOM 629 C C . GLU A 1 84 ? -15.931 7.824 24.186 1.00 98.19 84 GLU A C 1
ATOM 631 O O . GLU A 1 84 ? -16.347 7.780 23.026 1.00 98.19 84 GLU A O 1
ATOM 636 N N . ILE A 1 85 ? -16.234 6.876 25.077 1.00 98.12 85 ILE A N 1
ATOM 637 C CA . ILE A 1 85 ? -17.234 5.845 24.793 1.00 98.12 85 ILE A CA 1
ATOM 638 C C . ILE A 1 85 ? -18.612 6.463 25.017 1.00 98.12 85 ILE A C 1
ATOM 640 O O . ILE A 1 85 ? -18.958 6.847 26.132 1.00 98.12 85 ILE A O 1
ATOM 644 N N . MET A 1 86 ? -19.386 6.557 23.942 1.00 97.56 86 MET A N 1
ATOM 645 C CA . MET A 1 86 ? -20.682 7.231 23.930 1.00 97.56 86 MET A CA 1
ATOM 646 C C . MET A 1 86 ? -21.817 6.297 24.335 1.00 97.56 86 MET A C 1
ATOM 648 O O . MET A 1 86 ? -22.759 6.713 25.008 1.00 97.56 86 MET A O 1
ATOM 652 N N . ASP A 1 87 ? -21.753 5.053 23.863 1.00 96.88 87 ASP A N 1
ATOM 653 C CA . ASP A 1 87 ? -22.784 4.044 24.071 1.00 96.88 87 ASP A CA 1
ATOM 654 C C . ASP A 1 87 ? -22.202 2.637 23.908 1.00 96.88 87 ASP A C 1
ATOM 656 O O . ASP A 1 87 ? -21.240 2.432 23.163 1.00 96.88 87 ASP A O 1
ATOM 660 N N . ALA A 1 88 ? -22.813 1.667 24.580 1.00 96.62 88 ALA A N 1
ATOM 661 C CA . ALA A 1 88 ? -22.471 0.259 24.459 1.00 96.62 88 ALA A CA 1
ATOM 662 C C . ALA A 1 88 ? -23.747 -0.585 24.488 1.00 96.62 88 ALA A C 1
ATOM 664 O O . ALA A 1 88 ? -24.452 -0.648 25.497 1.00 96.62 88 ALA A O 1
ATOM 665 N N . ASN A 1 89 ? -24.020 -1.269 23.380 1.00 95.88 89 ASN A N 1
ATOM 666 C CA . ASN A 1 89 ? -25.146 -2.180 23.251 1.00 95.88 89 ASN A CA 1
ATOM 667 C C . ASN A 1 89 ? -24.635 -3.623 23.182 1.00 95.88 89 ASN A C 1
ATOM 669 O O . ASN A 1 89 ? -23.987 -4.007 22.209 1.00 95.88 89 ASN A O 1
ATOM 673 N N . GLU A 1 90 ? -24.922 -4.416 24.215 1.00 96.25 90 GLU A N 1
ATOM 674 C CA . GLU A 1 90 ? -24.625 -5.850 24.246 1.00 96.25 90 GLU A CA 1
ATOM 675 C C . GLU A 1 90 ? -25.884 -6.662 23.942 1.00 96.25 90 GLU A C 1
ATOM 677 O O . GLU A 1 90 ? -26.867 -6.632 24.689 1.00 96.25 90 GLU A O 1
ATOM 682 N N . GLU A 1 91 ? -25.820 -7.449 22.875 1.00 92.94 91 GLU A N 1
ATOM 683 C CA . GLU A 1 91 ? -26.802 -8.472 22.550 1.00 92.94 91 GLU A CA 1
ATOM 684 C C . GLU A 1 91 ? -26.293 -9.857 22.985 1.00 92.94 91 GLU A C 1
ATOM 686 O O . GLU A 1 91 ? -25.350 -10.000 23.769 1.00 92.94 91 GLU A O 1
ATOM 691 N N . LYS A 1 92 ? -26.973 -10.919 22.543 1.00 90.38 92 LYS A N 1
ATOM 692 C CA . LYS A 1 92 ? -26.682 -12.284 22.997 1.00 90.38 92 LYS A CA 1
ATOM 693 C C . LYS A 1 92 ? -25.290 -12.758 22.565 1.00 90.38 92 LYS A C 1
ATOM 695 O O . LYS A 1 92 ? -24.601 -13.398 23.356 1.00 90.38 92 LYS A O 1
ATOM 700 N N . ASP A 1 93 ? -24.936 -12.515 21.312 1.00 94.75 93 ASP A N 1
ATOM 701 C CA . ASP A 1 93 ? -23.727 -13.003 20.642 1.00 94.75 93 ASP A CA 1
ATOM 702 C C . ASP A 1 93 ? -22.943 -11.895 19.925 1.00 94.75 93 ASP A C 1
ATOM 704 O O . ASP A 1 93 ? -21.826 -12.137 19.468 1.00 94.75 93 ASP A O 1
ATOM 70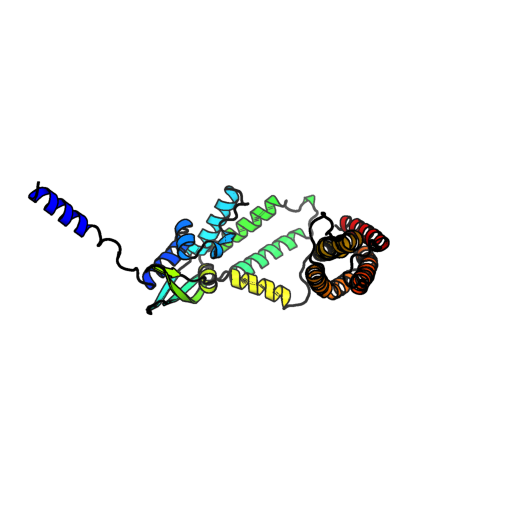8 N N . THR A 1 94 ? -23.481 -10.678 19.885 1.00 96.31 94 THR A N 1
ATOM 709 C CA . THR A 1 94 ? -22.853 -9.496 19.294 1.00 96.31 94 THR A CA 1
ATOM 710 C C . THR A 1 94 ? -22.894 -8.320 20.262 1.00 96.31 94 THR A C 1
ATOM 712 O O . THR A 1 94 ? -23.751 -8.243 21.144 1.00 96.31 94 THR A O 1
ATOM 715 N N . ALA A 1 95 ? -21.962 -7.389 20.101 1.00 96.88 95 ALA A N 1
ATOM 716 C CA . ALA A 1 95 ? -22.019 -6.097 20.761 1.00 96.88 95 ALA A CA 1
ATOM 717 C C . ALA A 1 95 ? -21.554 -4.990 19.816 1.00 96.88 95 ALA A C 1
ATOM 719 O O . ALA A 1 95 ? -20.790 -5.224 18.878 1.00 96.88 95 ALA A O 1
ATOM 720 N N . THR A 1 96 ? -22.018 -3.772 20.070 1.00 97.81 96 THR A N 1
ATOM 721 C CA . THR A 1 96 ? -21.562 -2.568 19.375 1.00 97.81 96 THR A CA 1
ATOM 722 C C . THR A 1 96 ? -21.268 -1.492 20.403 1.00 97.81 96 THR A C 1
ATOM 724 O O . THR A 1 96 ? -22.130 -1.147 21.211 1.00 97.81 96 THR A O 1
ATOM 727 N N . VAL A 1 97 ? -20.046 -0.972 20.373 1.00 98.38 97 VAL A N 1
ATOM 728 C CA . VAL A 1 97 ? -19.591 0.124 21.227 1.00 98.38 97 VAL A CA 1
ATOM 729 C C . VAL A 1 97 ? -19.340 1.331 20.336 1.00 98.38 97 VAL A C 1
ATOM 731 O O . VAL A 1 97 ? -18.472 1.297 19.466 1.00 98.38 97 VAL A O 1
ATOM 734 N N . LYS A 1 98 ? -20.113 2.395 20.541 1.00 98.44 98 LYS A N 1
ATOM 735 C CA . LYS A 1 98 ? -19.971 3.649 19.803 1.00 98.44 98 LYS A CA 1
ATOM 736 C C . LYS A 1 98 ? -18.925 4.507 20.495 1.00 98.44 98 LYS A C 1
ATOM 738 O O . LYS A 1 98 ? -19.107 4.889 21.652 1.00 98.44 98 LYS A O 1
ATOM 743 N N . VAL A 1 99 ? -17.852 4.835 19.786 1.00 98.56 99 VAL A N 1
ATOM 744 C CA . VAL A 1 99 ? -16.720 5.583 20.336 1.00 98.56 99 VAL A CA 1
ATOM 745 C C . VAL A 1 99 ? -16.476 6.834 19.511 1.00 98.56 99 VAL A C 1
ATOM 747 O O . VAL A 1 99 ? -16.425 6.791 18.283 1.00 98.56 99 VAL A O 1
ATOM 750 N N . GLN A 1 100 ? -16.316 7.960 20.193 1.00 98.50 100 GLN A N 1
ATOM 751 C CA . GLN A 1 100 ? -15.770 9.170 19.609 1.00 98.50 100 GLN A CA 1
ATOM 752 C C . GLN A 1 100 ? -14.256 9.162 19.818 1.00 98.50 100 GLN A C 1
ATOM 754 O O . GLN A 1 100 ? -13.796 9.127 20.953 1.00 98.50 100 GLN A O 1
ATOM 759 N N . ILE A 1 101 ? -13.490 9.184 18.733 1.00 98.56 101 ILE A N 1
ATOM 760 C CA . ILE A 1 101 ? -12.027 9.141 18.737 1.00 98.56 101 ILE A CA 1
ATOM 761 C C . ILE A 1 101 ? -11.507 10.472 18.205 1.00 98.56 101 ILE A C 1
ATOM 763 O O . ILE A 1 101 ? -11.946 10.935 17.155 1.00 98.56 101 ILE A O 1
ATOM 767 N N . THR A 1 102 ? -10.579 11.088 18.932 1.00 98.25 102 THR A N 1
ATOM 768 C CA . THR A 1 102 ? -9.893 12.318 18.533 1.00 98.25 102 THR A CA 1
ATOM 769 C C . THR A 1 102 ? -8.397 12.063 18.455 1.00 98.25 102 THR A C 1
ATOM 771 O O . THR A 1 102 ? -7.798 11.617 19.430 1.00 98.25 102 THR A O 1
ATOM 774 N N . ASN A 1 103 ? -7.773 12.395 17.329 1.00 97.75 103 ASN A N 1
ATOM 775 C CA . ASN A 1 103 ? -6.317 12.391 17.205 1.00 97.75 103 ASN A CA 1
ATOM 776 C C . ASN A 1 103 ? -5.842 13.521 16.270 1.00 97.75 103 ASN A C 1
ATOM 778 O O . ASN A 1 103 ? -6.644 14.357 15.847 1.00 97.75 103 ASN A O 1
ATOM 782 N N . LEU A 1 104 ? -4.538 13.589 15.995 1.00 96.75 104 LEU A N 1
ATOM 783 C CA . LEU A 1 104 ? -3.947 14.448 14.975 1.00 96.75 104 LEU A CA 1
ATOM 784 C C . LEU A 1 104 ? -4.684 14.281 13.643 1.00 96.75 104 LEU A C 1
ATOM 786 O O . LEU A 1 104 ? -5.055 13.179 13.262 1.00 96.75 104 LEU A O 1
ATOM 790 N N . ASP A 1 105 ? -4.894 15.383 12.936 1.00 97.19 105 ASP A N 1
ATOM 791 C CA . ASP A 1 105 ? -5.432 15.374 11.578 1.00 97.19 105 ASP A CA 1
ATOM 792 C C . ASP A 1 105 ? -4.293 15.042 10.608 1.00 97.19 105 ASP A C 1
ATOM 794 O O . ASP A 1 105 ? -3.588 15.932 10.115 1.00 97.19 105 ASP A O 1
ATOM 798 N N . MET A 1 106 ? -4.079 13.743 10.381 1.00 93.94 106 MET A N 1
ATOM 799 C CA . MET A 1 106 ? -2.980 13.269 9.543 1.00 93.94 106 MET A CA 1
ATOM 800 C C . MET A 1 106 ? -3.153 13.690 8.090 1.00 93.94 106 MET A C 1
ATOM 802 O O . MET A 1 106 ? -2.156 13.949 7.429 1.00 93.94 106 MET A O 1
ATOM 806 N N . SER A 1 107 ? -4.381 13.879 7.604 1.00 92.19 107 SER A N 1
ATOM 807 C CA . SER A 1 107 ? -4.615 14.416 6.259 1.00 92.19 107 SER A CA 1
ATOM 808 C C . SER A 1 107 ? -3.975 15.800 6.084 1.00 92.19 107 SER A C 1
ATOM 810 O O . SER A 1 107 ? -3.242 16.042 5.118 1.00 92.19 107 SER A O 1
ATOM 812 N N . LYS A 1 108 ? -4.168 16.708 7.053 1.00 94.38 108 LYS A N 1
ATOM 813 C CA . LYS A 1 108 ? -3.528 18.034 7.030 1.00 94.38 108 LYS A CA 1
ATOM 814 C C . LYS A 1 108 ? -2.019 17.965 7.237 1.00 94.38 108 LYS A C 1
ATOM 816 O O . LYS A 1 108 ? -1.293 18.659 6.527 1.00 94.38 108 LYS A O 1
ATOM 821 N N . LEU A 1 109 ? -1.550 17.150 8.184 1.00 95.19 109 LEU A N 1
ATOM 822 C CA . LEU A 1 109 ? -0.116 17.027 8.468 1.00 95.19 109 LEU A CA 1
ATOM 823 C C . LEU A 1 109 ? 0.652 16.413 7.296 1.00 95.19 109 LEU A C 1
ATOM 825 O O . LEU A 1 109 ? 1.727 16.900 6.958 1.00 95.19 109 LEU A O 1
ATOM 829 N N . MET A 1 110 ? 0.088 15.404 6.631 1.00 90.62 110 MET A N 1
ATOM 830 C CA . MET A 1 110 ? 0.703 14.775 5.459 1.00 90.62 110 MET A CA 1
ATOM 831 C C . MET A 1 110 ? 0.673 15.693 4.247 1.00 90.62 110 MET A C 1
ATOM 833 O O . MET A 1 110 ? 1.667 15.785 3.533 1.00 90.62 110 MET A O 1
ATOM 837 N N . SER A 1 111 ? -0.398 16.466 4.064 1.00 89.75 111 SER A N 1
ATOM 838 C CA . SER A 1 111 ? -0.429 17.514 3.038 1.00 89.75 111 SER A CA 1
ATOM 839 C C . SER A 1 111 ? 0.653 18.581 3.271 1.00 89.75 111 SER A C 1
ATOM 841 O O . SER A 1 111 ? 1.318 19.014 2.328 1.00 89.75 111 SER A O 1
ATOM 843 N N . GLU A 1 112 ? 0.860 18.998 4.526 1.00 93.44 112 GLU A N 1
ATOM 844 C CA . GLU A 1 112 ? 1.922 19.938 4.905 1.00 93.44 112 GLU A CA 1
ATOM 845 C C . GLU A 1 112 ? 3.314 19.334 4.662 1.00 93.44 112 GLU A C 1
ATOM 847 O O . GLU A 1 112 ? 4.164 19.992 4.058 1.00 93.44 112 GLU A O 1
ATOM 852 N N . PHE A 1 113 ? 3.525 18.073 5.053 1.00 92.25 113 PHE A N 1
ATOM 853 C CA . PHE A 1 113 ? 4.760 17.332 4.800 1.00 92.25 113 PHE A CA 1
ATOM 854 C C . PHE A 1 113 ? 5.079 17.245 3.303 1.00 92.25 113 PHE A C 1
ATOM 856 O O . PHE A 1 113 ? 6.156 17.668 2.891 1.00 92.25 113 PHE A O 1
ATOM 863 N N . VAL A 1 114 ? 4.135 16.787 2.472 1.00 87.75 114 VAL A N 1
ATOM 864 C CA . VAL A 1 114 ? 4.315 16.684 1.012 1.00 87.75 114 VAL A CA 1
ATOM 865 C C . VAL A 1 114 ? 4.652 18.046 0.407 1.00 87.75 114 VAL A C 1
ATOM 867 O O . VAL A 1 114 ? 5.560 18.153 -0.416 1.00 87.75 114 VAL A O 1
ATOM 870 N N . SER A 1 115 ? 3.981 19.116 0.845 1.00 87.69 115 SER A N 1
ATOM 871 C CA . SER A 1 115 ? 4.273 20.471 0.368 1.00 87.69 115 SER A CA 1
ATOM 872 C C . SER A 1 115 ? 5.692 20.930 0.728 1.00 87.69 115 SER A C 1
ATOM 874 O O . SER A 1 115 ? 6.343 21.598 -0.084 1.00 87.69 115 SER A O 1
ATOM 876 N N . GLN A 1 116 ? 6.172 20.619 1.935 1.00 89.50 116 GLN A N 1
ATOM 877 C CA . GLN A 1 116 ? 7.525 20.968 2.373 1.00 89.50 116 GLN A CA 1
ATOM 878 C C . GLN A 1 116 ? 8.578 20.122 1.655 1.00 89.50 116 GLN A C 1
ATOM 880 O O . GLN A 1 116 ? 9.554 20.675 1.149 1.00 89.50 116 GLN A O 1
ATOM 885 N N . ALA A 1 117 ? 8.348 18.814 1.530 1.00 86.44 117 ALA A N 1
ATOM 886 C CA . ALA A 1 117 ? 9.218 17.898 0.806 1.00 86.44 117 ALA A CA 1
ATOM 887 C C . ALA A 1 117 ? 9.370 18.309 -0.666 1.00 86.44 117 ALA A C 1
ATOM 889 O O . ALA A 1 117 ? 10.492 18.416 -1.157 1.00 86.44 117 ALA A O 1
ATOM 890 N N . LEU A 1 118 ? 8.270 18.643 -1.351 1.00 85.31 118 LEU A N 1
ATOM 891 C CA . LEU A 1 118 ? 8.308 19.136 -2.731 1.00 85.31 118 LEU A CA 1
ATOM 892 C C . LEU A 1 118 ? 9.084 20.453 -2.851 1.00 85.31 118 LEU A C 1
ATOM 894 O O . LEU A 1 118 ? 9.891 20.619 -3.765 1.00 85.31 118 LEU A O 1
ATOM 898 N N . SER A 1 119 ? 8.859 21.390 -1.926 1.00 85.50 119 SER A N 1
ATOM 899 C CA . SER A 1 119 ? 9.595 22.661 -1.903 1.00 85.50 119 SER A CA 1
ATOM 900 C C . SER A 1 119 ? 11.098 22.437 -1.738 1.00 85.50 119 SER A C 1
ATOM 902 O O . SER A 1 119 ? 11.903 23.135 -2.354 1.00 85.50 119 SER A O 1
ATOM 904 N N . GLU A 1 120 ? 11.469 21.442 -0.937 1.00 83.25 120 GLU A N 1
ATOM 905 C CA . GLU A 1 120 ? 12.852 21.058 -0.723 1.00 83.25 120 GLU A CA 1
ATOM 906 C C . GLU A 1 120 ? 13.483 20.457 -1.984 1.00 83.25 120 GLU A C 1
ATOM 908 O O . GLU A 1 120 ? 14.528 20.934 -2.422 1.00 83.25 120 GLU A O 1
ATOM 913 N N . VAL A 1 121 ? 12.816 19.492 -2.627 1.00 81.88 121 VAL A N 1
ATOM 914 C CA . VAL A 1 121 ? 13.274 18.890 -3.895 1.00 81.88 121 VAL A CA 1
ATOM 915 C C . VAL A 1 121 ? 13.476 19.963 -4.968 1.00 81.88 121 VAL A C 1
ATOM 917 O O . VAL A 1 121 ? 14.521 20.014 -5.618 1.00 81.88 121 VAL A O 1
ATOM 920 N N . LEU A 1 122 ? 12.519 20.883 -5.118 1.00 83.12 122 LEU A N 1
ATOM 921 C CA . LEU A 1 122 ? 12.618 21.987 -6.079 1.00 83.12 122 LEU A CA 1
ATOM 922 C C . LEU A 1 122 ? 13.796 22.927 -5.794 1.00 83.12 122 LEU A C 1
ATOM 924 O O . LEU A 1 122 ? 14.338 23.524 -6.725 1.00 83.12 122 LEU A O 1
ATOM 928 N N . SER A 1 123 ? 14.213 23.060 -4.532 1.00 85.56 123 SER A N 1
ATOM 929 C CA . SER A 1 123 ? 15.378 23.874 -4.171 1.00 85.56 123 SER A CA 1
ATOM 930 C C . SER A 1 123 ? 16.694 23.280 -4.690 1.00 85.56 123 SER A C 1
ATOM 932 O O . SER A 1 123 ? 17.625 24.027 -4.999 1.00 85.56 123 SER A O 1
ATOM 934 N N . TYR A 1 124 ? 16.743 21.955 -4.857 1.00 83.81 124 TYR A N 1
ATOM 935 C CA . TYR A 1 124 ? 17.897 21.219 -5.374 1.00 83.81 124 TYR A CA 1
ATOM 936 C C . TYR A 1 124 ? 17.876 21.041 -6.894 1.00 83.81 124 TYR A C 1
ATOM 938 O O . TYR A 1 124 ? 18.926 20.817 -7.490 1.00 83.81 124 TYR A O 1
ATOM 946 N N . ALA A 1 125 ? 16.718 21.219 -7.538 1.00 80.00 125 ALA A N 1
ATOM 947 C CA . ALA A 1 125 ? 16.529 21.002 -8.977 1.00 80.00 125 ALA A CA 1
ATOM 948 C C . ALA A 1 125 ? 17.442 21.855 -9.886 1.00 80.00 125 ALA A C 1
ATOM 950 O O . ALA A 1 125 ? 17.625 21.532 -11.056 1.00 80.00 125 ALA A O 1
ATOM 951 N N . PHE A 1 126 ? 18.018 22.944 -9.364 1.00 84.50 126 PHE A N 1
ATOM 952 C CA . PHE A 1 126 ? 18.931 23.833 -10.096 1.00 84.50 126 PHE A CA 1
ATOM 953 C C . PHE A 1 126 ? 20.398 23.723 -9.649 1.00 84.50 126 PHE A C 1
ATOM 955 O O . PHE A 1 126 ? 21.231 24.511 -10.102 1.00 84.50 126 PHE A O 1
ATOM 962 N N . LEU A 1 127 ? 20.713 22.793 -8.744 1.00 86.31 127 LEU A N 1
ATOM 963 C CA . LEU A 1 127 ? 22.070 22.539 -8.267 1.00 86.31 127 LEU A CA 1
ATOM 964 C C . LEU A 1 127 ? 22.753 21.464 -9.117 1.00 86.31 127 LEU A C 1
ATOM 966 O O . LEU A 1 127 ? 22.108 20.523 -9.578 1.00 86.31 127 LEU A O 1
ATOM 970 N N . SER A 1 128 ? 24.069 21.594 -9.289 1.00 83.31 128 SER A N 1
ATOM 971 C CA . SER A 1 128 ? 24.908 20.526 -9.844 1.00 83.31 128 SER A CA 1
ATOM 972 C C . SER A 1 128 ? 24.919 19.311 -8.907 1.00 83.31 128 SER A C 1
ATOM 974 O O . SER A 1 128 ? 24.805 19.484 -7.694 1.00 83.31 128 SER A O 1
ATOM 976 N N . GLU A 1 129 ? 25.107 18.100 -9.441 1.00 78.50 129 GLU A N 1
ATOM 977 C CA . GLU A 1 129 ? 25.113 16.844 -8.663 1.00 78.50 129 GLU A CA 1
ATOM 978 C C . GLU A 1 129 ? 26.066 16.871 -7.455 1.00 78.50 129 GLU A C 1
ATOM 980 O O . GLU A 1 129 ? 25.728 16.365 -6.393 1.00 78.50 129 GLU A O 1
ATOM 985 N N . ASP A 1 130 ? 27.228 17.523 -7.567 1.00 85.94 130 ASP A N 1
ATOM 986 C CA . ASP A 1 130 ? 28.211 17.647 -6.480 1.00 85.94 130 ASP A CA 1
ATOM 987 C C . ASP A 1 130 ? 27.767 18.572 -5.332 1.00 85.94 130 ASP A C 1
ATOM 989 O O . ASP A 1 130 ? 28.409 18.618 -4.281 1.00 85.94 130 ASP A O 1
ATOM 993 N N . GLN A 1 131 ? 26.684 19.324 -5.536 1.00 85.56 131 GLN A N 1
ATOM 994 C CA . GLN A 1 131 ? 26.079 20.232 -4.563 1.00 85.56 131 GLN A CA 1
ATOM 995 C C . GLN A 1 131 ? 24.733 19.723 -4.034 1.00 85.56 131 GLN A C 1
ATOM 997 O O . GLN A 1 131 ? 24.171 20.347 -3.129 1.00 85.56 131 GLN A O 1
ATOM 1002 N N . GLN A 1 132 ? 24.202 18.639 -4.602 1.00 85.88 132 GLN A N 1
ATOM 1003 C CA . GLN A 1 132 ? 22.985 18.007 -4.111 1.00 85.88 132 GLN A CA 1
ATOM 1004 C C . GLN A 1 132 ? 23.290 17.202 -2.839 1.00 85.88 132 GLN A C 1
ATOM 1006 O O . GLN A 1 132 ? 24.381 16.640 -2.710 1.00 85.88 132 GLN A O 1
ATOM 1011 N N . PRO A 1 133 ? 22.356 17.163 -1.875 1.00 84.44 133 PRO A N 1
ATOM 1012 C CA . PRO A 1 133 ? 22.502 16.303 -0.709 1.00 84.44 133 PRO A CA 1
ATOM 1013 C C . PRO A 1 133 ? 22.533 14.833 -1.130 1.00 84.44 133 PRO A C 1
ATOM 1015 O O . PRO A 1 133 ? 21.845 14.420 -2.063 1.00 84.44 133 PRO A O 1
ATOM 1018 N N . SER A 1 134 ? 23.313 14.039 -0.406 1.00 86.31 134 SER A N 1
ATOM 1019 C CA . SER A 1 134 ? 23.292 12.584 -0.549 1.00 86.31 134 SER A CA 1
ATOM 1020 C C . SER A 1 134 ? 21.938 11.995 -0.128 1.00 86.31 134 SER A C 1
ATOM 1022 O O . SER A 1 134 ? 21.181 12.611 0.625 1.00 86.31 134 SER A O 1
ATOM 1024 N N . GLU A 1 135 ? 21.647 10.768 -0.566 1.00 77.81 135 GLU A N 1
ATOM 1025 C CA . GLU A 1 135 ? 20.432 10.038 -0.167 1.00 77.81 135 GLU A CA 1
ATOM 1026 C C . GLU A 1 135 ? 20.302 9.913 1.360 1.00 77.81 135 GLU A C 1
ATOM 1028 O O . GLU A 1 135 ? 19.219 10.093 1.911 1.00 77.81 135 GLU A O 1
ATOM 1033 N N . GLU A 1 136 ? 21.411 9.676 2.068 1.00 80.75 136 GLU A N 1
ATOM 1034 C CA . GLU A 1 136 ? 21.434 9.592 3.534 1.00 80.75 136 GLU A CA 1
ATOM 1035 C C . GLU A 1 136 ? 21.046 10.930 4.188 1.00 80.75 136 GLU A C 1
ATOM 1037 O O . GLU A 1 136 ? 20.249 10.967 5.130 1.00 80.75 136 GLU A O 1
ATOM 1042 N N . GLU A 1 137 ? 21.561 12.048 3.666 1.00 86.00 137 GLU A N 1
ATOM 1043 C CA . GLU A 1 137 ? 21.222 13.390 4.150 1.00 86.00 137 GLU A CA 1
ATOM 1044 C C . GLU A 1 137 ? 19.759 13.750 3.867 1.00 86.00 137 GLU A C 1
ATOM 1046 O O . GLU A 1 137 ? 19.102 14.349 4.725 1.00 86.00 137 GLU A O 1
ATOM 1051 N N . LEU A 1 138 ? 19.234 13.366 2.699 1.00 84.00 138 LEU A N 1
ATOM 1052 C CA . LEU A 1 138 ? 17.826 13.550 2.339 1.00 84.00 138 LEU A CA 1
ATOM 1053 C C . LEU A 1 138 ? 16.896 12.733 3.235 1.00 84.00 138 LEU A C 1
ATOM 1055 O O . LEU A 1 138 ? 15.953 13.292 3.793 1.00 84.00 138 LEU A O 1
ATOM 1059 N N . ASN A 1 139 ? 17.187 11.447 3.435 1.00 81.38 139 ASN A N 1
ATOM 1060 C CA . ASN A 1 139 ? 16.393 10.572 4.297 1.00 81.38 139 ASN A CA 1
ATOM 1061 C C . ASN A 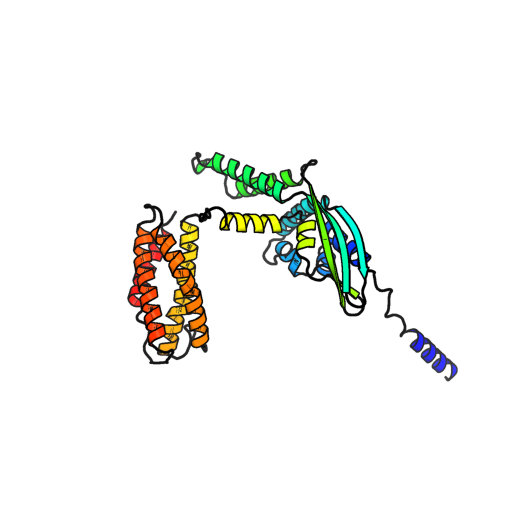1 139 ? 16.319 11.124 5.720 1.00 81.38 139 ASN A C 1
ATOM 1063 O O . ASN A 1 139 ? 15.230 11.289 6.273 1.00 81.38 139 ASN A O 1
ATOM 1067 N N . LYS A 1 140 ? 17.467 11.515 6.285 1.00 86.31 140 LYS A N 1
ATOM 1068 C CA . LYS A 1 140 ? 17.515 12.152 7.603 1.00 86.31 140 LYS A CA 1
ATOM 1069 C C . LYS A 1 140 ? 16.681 13.430 7.651 1.00 86.31 140 LYS A C 1
ATOM 1071 O O . LYS A 1 140 ? 15.945 13.653 8.608 1.00 86.31 140 LYS A O 1
ATOM 1076 N N . LYS A 1 141 ? 16.769 14.262 6.615 1.00 88.44 141 LYS A N 1
ATOM 1077 C CA . LYS A 1 141 ? 16.019 15.515 6.539 1.00 88.44 141 LYS A CA 1
ATOM 1078 C C . LYS A 1 141 ? 14.508 15.293 6.490 1.00 88.44 141 LYS A C 1
ATOM 1080 O O . LYS A 1 141 ? 13.778 16.014 7.167 1.00 88.44 141 LYS A O 1
ATOM 1085 N N . TYR A 1 142 ? 14.034 14.313 5.723 1.00 86.75 142 TYR A N 1
ATOM 1086 C CA . TYR A 1 142 ? 12.611 13.975 5.672 1.00 86.75 142 TYR A CA 1
ATOM 1087 C C . TYR A 1 142 ? 12.111 13.396 6.998 1.00 86.75 142 TYR A C 1
ATOM 1089 O O . TYR A 1 142 ? 11.038 13.786 7.459 1.00 86.75 142 TYR A O 1
ATOM 1097 N N . MET A 1 143 ? 12.911 12.560 7.662 1.00 86.75 143 MET A N 1
ATOM 1098 C CA . MET A 1 143 ? 12.595 12.055 9.001 1.00 86.75 143 MET A CA 1
ATOM 1099 C C . MET A 1 143 ? 12.526 13.176 10.047 1.00 86.75 143 MET A C 1
ATOM 1101 O O . MET A 1 143 ? 11.572 13.234 10.827 1.00 86.75 143 MET A O 1
ATOM 1105 N N . ASP A 1 144 ? 13.481 14.110 10.036 1.00 91.56 144 ASP A N 1
ATOM 1106 C CA . ASP A 1 144 ? 13.484 15.280 10.923 1.00 91.56 144 ASP A CA 1
ATOM 1107 C C . ASP A 1 144 ? 12.266 16.182 10.658 1.00 91.56 144 ASP A C 1
ATOM 1109 O O . ASP A 1 144 ? 11.620 16.654 11.598 1.00 91.56 144 ASP A O 1
ATOM 1113 N N . MET A 1 145 ? 11.919 16.400 9.384 1.00 91.69 145 MET A N 1
ATOM 1114 C CA . MET A 1 145 ? 10.739 17.167 8.975 1.00 91.69 145 MET A CA 1
ATOM 1115 C C . MET A 1 145 ? 9.450 16.525 9.498 1.00 91.69 145 MET A C 1
ATOM 1117 O O . MET A 1 145 ? 8.638 17.210 10.120 1.00 91.69 145 MET A O 1
ATOM 1121 N N . MET A 1 146 ? 9.286 15.215 9.302 1.00 89.88 146 MET A N 1
ATOM 1122 C CA . MET A 1 146 ? 8.131 14.456 9.784 1.00 89.88 146 MET A CA 1
ATOM 1123 C C . MET A 1 146 ? 8.019 14.512 11.310 1.00 89.88 146 MET A C 1
ATOM 1125 O O . MET A 1 146 ? 6.980 14.880 11.855 1.00 89.88 146 MET A O 1
ATOM 1129 N N . THR A 1 147 ? 9.115 14.213 12.006 1.00 91.56 147 THR A N 1
ATOM 1130 C CA . THR A 1 147 ? 9.180 14.228 13.473 1.00 91.56 147 THR A CA 1
ATOM 1131 C C . THR A 1 147 ? 8.823 15.607 14.025 1.00 91.56 147 THR A C 1
ATOM 1133 O O . THR A 1 147 ? 8.010 15.720 14.940 1.00 91.56 147 THR A O 1
ATOM 1136 N N . THR A 1 148 ? 9.371 16.669 13.428 1.00 93.62 148 THR A N 1
ATOM 1137 C CA . THR A 1 148 ? 9.075 18.058 13.808 1.00 93.62 148 THR A CA 1
ATOM 1138 C C . THR A 1 148 ? 7.603 18.400 13.592 1.00 93.62 148 THR A C 1
ATOM 1140 O O . THR A 1 148 ? 6.988 19.039 14.447 1.00 93.62 148 THR A O 1
ATOM 1143 N N . LEU A 1 149 ? 7.027 17.970 12.464 1.00 94.12 149 LEU A N 1
ATOM 1144 C CA . LEU A 1 149 ? 5.612 18.175 12.176 1.00 94.12 149 LEU A CA 1
ATOM 1145 C C . LEU A 1 149 ? 4.730 17.463 13.196 1.00 94.12 149 LEU A C 1
ATOM 1147 O O . LEU A 1 149 ? 3.820 18.092 13.720 1.00 94.12 149 LEU A O 1
ATOM 1151 N N . LEU A 1 150 ? 5.008 16.203 13.529 1.00 93.75 150 LEU A N 1
ATOM 1152 C CA . LEU A 1 150 ? 4.218 15.424 14.489 1.00 93.75 150 LEU A CA 1
ATOM 1153 C C . LEU A 1 150 ? 4.354 15.925 15.939 1.00 93.75 150 LEU A C 1
ATOM 1155 O O . LEU A 1 150 ? 3.411 15.803 16.725 1.00 93.75 150 LEU A O 1
ATOM 1159 N N . ASP A 1 151 ? 5.501 16.500 16.309 1.00 92.56 151 ASP A N 1
ATOM 1160 C CA . ASP A 1 151 ? 5.778 16.959 17.677 1.00 92.56 151 ASP A CA 1
ATOM 1161 C C . ASP A 1 151 ? 5.277 18.383 17.989 1.00 92.56 151 ASP A C 1
ATOM 1163 O O . ASP A 1 151 ? 5.306 18.816 19.141 1.00 92.56 151 ASP A O 1
ATOM 1167 N N . ARG A 1 152 ? 4.763 19.112 16.992 1.00 93.50 152 ARG A N 1
ATOM 1168 C CA . ARG A 1 152 ? 4.241 20.478 17.159 1.00 93.50 152 ARG A CA 1
ATOM 1169 C C . ARG A 1 152 ? 3.028 20.529 18.111 1.00 93.50 152 ARG A C 1
ATOM 1171 O O . ARG A 1 152 ? 2.058 19.790 17.954 1.00 93.50 152 ARG A O 1
ATOM 1178 N N . GLU A 1 153 ? 3.064 21.449 19.084 1.00 87.69 153 GLU A N 1
ATOM 1179 C CA . GLU A 1 153 ? 2.054 21.555 20.157 1.00 87.69 153 GLU A CA 1
ATOM 1180 C C . GLU A 1 153 ? 0.638 21.899 19.658 1.00 87.69 153 GLU A C 1
ATOM 1182 O O . GLU A 1 153 ? -0.350 21.456 20.243 1.00 87.69 153 GLU A O 1
ATOM 1187 N N . ASP A 1 154 ? 0.524 22.686 18.588 1.00 90.19 154 ASP A N 1
ATOM 1188 C CA . ASP A 1 154 ? -0.731 23.226 18.055 1.00 90.19 154 ASP A CA 1
ATOM 1189 C C . ASP A 1 154 ? -1.197 22.524 16.773 1.00 90.19 154 ASP A C 1
ATOM 1191 O O . ASP A 1 154 ? -1.902 23.106 15.944 1.00 90.19 154 ASP A O 1
ATOM 1195 N N . ASN A 1 155 ? -0.823 21.254 16.608 1.00 95.56 155 ASN A N 1
ATOM 1196 C CA . ASN A 1 155 ? -1.243 20.479 15.452 1.00 95.56 155 ASN A CA 1
ATOM 1197 C C . ASN A 1 155 ? -2.769 20.374 15.316 1.00 95.56 155 ASN A C 1
ATOM 1199 O O . ASN A 1 155 ? -3.483 20.229 16.318 1.00 95.56 155 ASN A O 1
ATOM 1203 N N . PRO A 1 156 ? -3.285 20.395 14.070 1.00 96.69 156 PRO A N 1
ATOM 1204 C CA . PRO A 1 156 ? -4.696 20.172 13.824 1.00 96.69 156 PRO A CA 1
ATOM 1205 C C . PRO A 1 156 ? -5.105 18.787 14.328 1.00 96.69 156 PRO A C 1
ATOM 1207 O O . PRO A 1 156 ? -4.340 17.827 14.244 1.00 96.69 156 PRO A O 1
ATOM 1210 N N . LYS A 1 157 ? -6.333 18.699 14.835 1.00 97.12 157 LYS A N 1
ATOM 1211 C CA . LYS A 1 157 ? -6.952 17.454 15.288 1.00 97.12 157 LYS A CA 1
ATOM 1212 C C . LYS A 1 157 ? -8.236 17.193 14.518 1.00 97.12 157 LYS A C 1
ATOM 1214 O O . LYS A 1 157 ? -8.906 18.136 14.088 1.00 97.12 157 LYS A O 1
ATOM 1219 N N . VAL A 1 158 ? -8.579 15.921 14.389 1.00 97.38 158 VAL A N 1
ATOM 1220 C CA . VAL A 1 158 ? -9.828 15.438 13.805 1.00 97.38 158 VAL A CA 1
ATOM 1221 C C . VAL A 1 158 ? -10.533 14.539 14.814 1.00 97.38 158 VAL A C 1
ATOM 1223 O O . VAL A 1 158 ? -9.883 13.821 15.573 1.00 97.38 158 VAL A O 1
ATOM 1226 N N . THR A 1 159 ? -11.863 14.608 14.839 1.00 98.06 159 THR A N 1
ATOM 1227 C CA . THR A 1 159 ? -12.711 13.783 15.703 1.00 98.06 159 THR A CA 1
ATOM 1228 C C . THR A 1 159 ? -13.664 12.973 14.837 1.00 98.06 159 THR A C 1
ATOM 1230 O O . THR A 1 159 ? -14.486 13.549 14.124 1.00 98.06 159 THR A O 1
ATOM 1233 N N . ASN A 1 160 ? -13.583 11.649 14.937 1.00 96.44 160 ASN A N 1
ATOM 1234 C CA . ASN A 1 160 ? -14.417 10.702 14.207 1.00 96.44 160 ASN A CA 1
ATOM 1235 C C . ASN A 1 160 ? -15.260 9.885 15.187 1.00 96.44 160 ASN A C 1
ATOM 1237 O O . ASN A 1 160 ? -14.836 9.597 16.302 1.00 96.44 160 ASN A O 1
ATOM 1241 N N . THR A 1 161 ? -16.480 9.529 14.790 1.00 97.81 161 THR A N 1
ATOM 1242 C CA . THR A 1 161 ? -17.331 8.618 15.569 1.00 97.81 161 THR A CA 1
ATOM 1243 C C . THR A 1 161 ? -17.405 7.293 14.836 1.00 97.81 161 THR A C 1
ATOM 1245 O O . THR A 1 161 ? -17.865 7.264 13.698 1.00 97.81 161 THR A O 1
ATOM 1248 N N . VAL A 1 162 ? -16.972 6.224 15.495 1.00 97.12 162 VAL A N 1
ATOM 1249 C CA . VAL A 1 162 ? -16.899 4.871 14.936 1.00 97.12 162 VAL A CA 1
ATOM 1250 C C . VAL A 1 162 ? -17.720 3.904 15.778 1.00 97.12 162 VAL A C 1
ATOM 1252 O O . VAL A 1 162 ? -17.887 4.095 16.986 1.00 97.12 162 VAL A O 1
ATOM 1255 N N . ASP A 1 163 ? -18.229 2.860 15.133 1.00 97.50 163 ASP A N 1
ATOM 1256 C CA . ASP A 1 163 ? -18.920 1.760 15.797 1.00 97.50 163 ASP A CA 1
ATOM 1257 C C . ASP A 1 163 ? -17.991 0.545 15.825 1.00 97.50 163 ASP A C 1
ATOM 1259 O O . ASP A 1 163 ? -17.693 -0.050 14.791 1.00 97.50 163 ASP A O 1
ATOM 1263 N N . ILE A 1 164 ? -17.520 0.185 17.021 1.00 97.38 164 ILE A N 1
ATOM 1264 C CA . ILE A 1 164 ? -16.653 -0.973 17.238 1.00 97.38 164 ILE A CA 1
ATOM 1265 C C . ILE A 1 164 ? -17.526 -2.180 17.543 1.00 97.38 164 ILE A C 1
ATOM 1267 O O . ILE A 1 164 ? -18.262 -2.216 18.532 1.00 97.38 164 ILE A O 1
ATOM 1271 N N . THR A 1 165 ? -17.452 -3.172 16.669 1.00 96.19 165 THR A N 1
ATOM 1272 C CA . THR A 1 165 ? -18.261 -4.385 16.703 1.00 96.19 165 THR A CA 1
ATOM 1273 C C . THR A 1 165 ? -17.489 -5.536 17.336 1.00 96.19 165 THR A C 1
ATOM 1275 O O . THR A 1 165 ? -16.291 -5.716 17.115 1.00 96.19 165 THR A O 1
ATOM 1278 N N . LEU A 1 166 ? -18.183 -6.313 18.167 1.00 96.06 166 LEU A N 1
ATOM 1279 C CA . LEU A 1 166 ? -17.624 -7.471 18.853 1.00 96.06 166 LEU A CA 1
ATOM 1280 C C . LEU A 1 166 ? -18.525 -8.682 18.656 1.00 96.06 166 LEU A C 1
ATOM 1282 O O . LEU A 1 166 ? -19.751 -8.562 18.590 1.00 96.06 166 LEU A O 1
ATOM 1286 N N . THR A 1 167 ? -17.912 -9.859 18.620 1.00 95.56 167 THR A N 1
ATOM 1287 C CA . THR A 1 167 ? -18.602 -11.152 18.612 1.00 95.56 167 THR A CA 1
ATOM 1288 C C . THR A 1 167 ? -18.207 -11.962 19.834 1.00 95.56 167 THR A C 1
ATOM 1290 O O . THR A 1 167 ? -17.084 -11.864 20.329 1.00 95.56 167 THR A O 1
ATOM 1293 N N . LEU A 1 168 ? -19.150 -12.733 20.369 1.00 92.56 168 LEU A N 1
ATOM 1294 C CA . LEU A 1 168 ? -18.899 -13.576 21.528 1.00 92.56 168 LEU A CA 1
ATOM 1295 C C . LEU A 1 168 ? -18.319 -14.923 21.075 1.00 92.56 168 LEU A C 1
ATOM 1297 O O . LEU A 1 168 ? -19.030 -15.747 20.501 1.00 92.56 168 LEU A O 1
ATOM 1301 N N . VAL A 1 169 ? -17.049 -15.170 21.388 1.00 91.12 169 VAL A N 1
ATOM 1302 C CA . VAL A 1 169 ? -16.343 -16.427 21.105 1.00 91.12 169 VAL A CA 1
ATOM 1303 C C . VAL A 1 169 ? -15.873 -17.018 22.428 1.00 91.12 169 VAL A C 1
ATOM 1305 O O . VAL A 1 169 ? -15.272 -16.324 23.237 1.00 91.12 169 VAL A O 1
ATOM 1308 N N . ASP A 1 170 ? -16.212 -18.280 22.698 1.00 89.00 170 ASP A N 1
ATOM 1309 C CA . ASP A 1 170 ? -15.830 -18.982 23.935 1.00 89.00 170 ASP A CA 1
ATOM 1310 C C . ASP A 1 170 ? -16.124 -18.196 25.230 1.00 89.00 170 ASP A C 1
ATOM 1312 O O . ASP A 1 170 ? -15.377 -18.232 26.206 1.00 89.00 170 ASP A O 1
ATOM 1316 N N . ASN A 1 171 ? -17.273 -17.505 25.249 1.00 87.69 171 ASN A N 1
ATOM 1317 C CA . ASN A 1 171 ? -17.726 -16.659 26.359 1.00 87.69 171 ASN A CA 1
ATOM 1318 C C . ASN A 1 171 ? -16.816 -15.437 26.630 1.00 87.69 171 ASN A C 1
ATOM 1320 O O . ASN A 1 171 ? -16.816 -14.898 27.738 1.00 87.69 171 ASN A O 1
ATOM 1324 N N . GLN A 1 172 ? -16.081 -14.979 25.614 1.00 89.75 172 GLN A N 1
ATOM 1325 C CA . GLN A 1 172 ? -15.269 -13.763 25.609 1.00 89.75 172 GLN A CA 1
ATOM 1326 C C . GLN A 1 172 ? -15.650 -12.883 24.416 1.00 89.75 172 GLN A C 1
ATOM 1328 O O . GLN A 1 172 ? -15.968 -13.380 23.337 1.00 89.75 172 GLN A O 1
ATOM 1333 N N . TRP A 1 173 ? -15.664 -11.567 24.615 1.00 94.06 173 TRP A N 1
ATOM 1334 C CA . TRP A 1 173 ? -15.877 -10.634 23.514 1.00 94.06 173 TRP A CA 1
ATOM 1335 C C . TRP A 1 173 ? -14.596 -10.500 22.694 1.00 94.06 173 TRP A C 1
ATOM 1337 O O . TRP A 1 173 ? -13.532 -10.244 23.251 1.00 94.06 173 TRP A O 1
ATOM 1347 N N . VAL A 1 174 ? -14.719 -10.648 21.379 1.00 93.06 174 VAL A N 1
ATOM 1348 C CA . VAL A 1 174 ? -13.632 -10.490 20.412 1.00 93.06 174 VAL A CA 1
ATOM 1349 C C . VAL A 1 174 ? -14.016 -9.375 19.453 1.00 93.06 174 VAL A C 1
ATOM 1351 O O . VAL A 1 174 ? -15.093 -9.430 18.854 1.00 93.06 174 VAL A O 1
ATOM 1354 N N . ILE A 1 175 ? -13.159 -8.362 19.327 1.00 93.44 175 ILE A N 1
ATOM 1355 C CA . ILE A 1 175 ? -13.347 -7.270 18.368 1.00 93.44 175 ILE A CA 1
ATOM 1356 C C . ILE A 1 175 ? -13.238 -7.855 16.961 1.00 93.44 175 ILE A C 1
ATOM 1358 O O . ILE A 1 175 ? -12.299 -8.584 16.645 1.00 93.44 175 ILE A O 1
ATOM 1362 N N . THR A 1 176 ? -14.225 -7.573 16.116 1.00 90.50 176 THR A N 1
ATOM 1363 C CA . THR A 1 176 ? -14.119 -7.903 14.693 1.00 90.50 176 THR A CA 1
ATOM 1364 C C . THR A 1 176 ? -13.234 -6.872 13.993 1.00 90.50 176 THR A C 1
ATOM 1366 O O . THR A 1 176 ? -13.226 -5.724 14.440 1.00 90.50 176 THR A O 1
ATOM 1369 N N . PRO A 1 177 ? -12.530 -7.232 12.900 1.00 86.19 177 PRO A N 1
ATOM 1370 C CA . PRO A 1 177 ? -11.732 -6.278 12.129 1.00 86.19 177 PRO A CA 1
ATOM 1371 C C . PRO A 1 177 ? -12.505 -4.985 11.850 1.00 86.19 177 PRO A C 1
ATOM 1373 O O . PRO A 1 177 ? -13.684 -5.031 11.490 1.00 86.19 177 PRO A O 1
ATOM 1376 N N . ASN A 1 178 ? -11.865 -3.846 12.097 1.00 86.19 178 ASN A N 1
ATOM 1377 C CA . ASN A 1 178 ? -12.499 -2.535 12.101 1.00 86.19 178 ASN A CA 1
ATOM 1378 C C . ASN A 1 178 ? -11.490 -1.474 11.651 1.00 86.19 178 ASN A C 1
ATOM 1380 O O . ASN A 1 178 ? -10.873 -0.784 12.465 1.00 86.19 178 ASN A O 1
ATOM 1384 N N . GLU A 1 179 ? -11.326 -1.385 10.335 1.00 87.31 179 GLU A N 1
ATOM 1385 C CA . GLU A 1 179 ? -10.397 -0.463 9.679 1.00 87.31 179 GLU A CA 1
ATOM 1386 C C . GLU A 1 179 ? -10.732 0.996 10.009 1.00 87.31 179 GLU A C 1
ATOM 1388 O O . GLU A 1 179 ? -9.827 1.765 10.313 1.00 87.31 179 GLU A O 1
ATOM 1393 N N . ASP A 1 180 ? -12.020 1.353 10.084 1.00 90.69 180 ASP A N 1
ATOM 1394 C CA . ASP A 1 180 ? -12.471 2.702 10.450 1.00 90.69 180 ASP A CA 1
ATOM 1395 C C . ASP A 1 180 ? -11.983 3.122 11.846 1.00 90.69 180 ASP A C 1
ATOM 1397 O O . ASP A 1 180 ? -11.552 4.257 12.057 1.00 90.69 180 ASP A O 1
ATOM 1401 N N . ALA A 1 181 ? -12.049 2.216 12.828 1.00 93.62 181 ALA A N 1
ATOM 1402 C CA . ALA A 1 181 ? -11.571 2.487 14.179 1.00 93.62 181 ALA A CA 1
ATOM 1403 C C . ALA A 1 181 ? -10.045 2.615 14.222 1.00 93.62 181 ALA A C 1
ATOM 1405 O O . ALA A 1 181 ? -9.535 3.502 14.909 1.00 93.62 181 ALA A O 1
ATOM 1406 N N . VAL A 1 182 ? -9.322 1.764 13.489 1.00 91.31 182 VAL A N 1
ATOM 1407 C CA . VAL A 1 182 ? -7.858 1.841 13.387 1.00 91.31 182 VAL A CA 1
ATOM 1408 C C . VAL A 1 182 ? -7.438 3.146 12.713 1.00 91.31 182 VAL A C 1
ATOM 1410 O O . VAL A 1 182 ? -6.642 3.890 13.283 1.00 91.31 182 VAL A O 1
ATOM 1413 N N . ASP A 1 183 ? -8.032 3.495 11.576 1.00 92.88 183 ASP A N 1
ATOM 1414 C CA . ASP A 1 183 ? -7.747 4.737 10.858 1.00 92.88 183 ASP A CA 1
ATOM 1415 C C . ASP A 1 183 ? -8.074 5.972 11.712 1.00 92.88 183 ASP A C 1
ATOM 1417 O O . ASP A 1 183 ? -7.260 6.892 11.824 1.00 92.88 183 ASP A O 1
ATOM 1421 N N . ALA A 1 184 ? -9.205 5.969 12.428 1.00 96.06 184 ALA A N 1
ATOM 1422 C CA . ALA A 1 184 ? -9.544 7.033 13.371 1.00 96.06 184 ALA A CA 1
ATOM 1423 C C . ALA A 1 184 ? -8.520 7.159 14.515 1.00 96.06 184 ALA A C 1
ATOM 1425 O O . ALA A 1 184 ? -8.157 8.280 14.886 1.00 96.06 184 ALA A O 1
ATOM 1426 N N . MET A 1 185 ? -8.023 6.040 15.059 1.00 95.75 185 MET A N 1
ATOM 1427 C CA . MET A 1 185 ? -6.960 6.049 16.074 1.00 95.75 185 MET A CA 1
ATOM 1428 C C . MET A 1 185 ? -5.630 6.568 15.524 1.00 95.75 185 MET A C 1
ATOM 1430 O O . MET A 1 185 ? -4.867 7.167 16.280 1.00 95.75 185 MET A O 1
ATOM 1434 N N . LEU A 1 186 ? -5.365 6.393 14.230 1.00 93.00 186 LEU A N 1
ATOM 1435 C CA . LEU A 1 186 ? -4.161 6.880 13.551 1.00 93.00 186 LEU A CA 1
ATOM 1436 C C . LEU A 1 186 ? -4.351 8.244 12.878 1.00 93.00 186 LEU A C 1
ATOM 1438 O O . LEU A 1 186 ? -3.463 8.707 12.170 1.00 93.00 186 LEU A O 1
ATOM 1442 N N . GLY A 1 187 ? -5.474 8.921 13.125 1.00 94.19 187 GLY A N 1
ATOM 1443 C CA . GLY A 1 187 ? -5.699 10.286 12.657 1.00 94.19 187 GLY A CA 1
ATOM 1444 C C . GLY A 1 187 ? -6.095 10.416 11.185 1.00 94.19 187 GLY A C 1
ATOM 1445 O O . GLY A 1 187 ? -6.013 11.516 10.633 1.00 94.19 187 GLY A O 1
ATOM 1446 N N . GLY A 1 188 ? -6.532 9.326 10.550 1.00 93.31 188 GLY A N 1
ATOM 1447 C CA . GLY A 1 188 ? -6.981 9.312 9.158 1.00 93.31 188 GLY A CA 1
ATOM 1448 C C . GLY A 1 188 ? -5.865 9.087 8.136 1.00 93.31 188 GLY A C 1
ATOM 1449 O O . GLY A 1 188 ? -5.979 9.568 7.009 1.00 93.31 188 GLY A O 1
ATOM 1450 N N . ILE A 1 189 ? -4.747 8.464 8.526 1.00 87.56 189 ILE A N 1
ATOM 1451 C CA . ILE A 1 189 ? -3.598 8.271 7.631 1.00 87.56 189 ILE A CA 1
ATOM 1452 C C . ILE A 1 189 ? -3.898 7.281 6.497 1.00 87.56 189 ILE A C 1
ATOM 1454 O O . ILE A 1 189 ? -3.474 7.528 5.368 1.00 87.56 189 ILE A O 1
ATOM 1458 N N . SER A 1 190 ? -4.671 6.223 6.757 1.00 83.44 190 SER A N 1
ATOM 1459 C CA . SER A 1 190 ? -5.082 5.264 5.728 1.00 83.44 190 SER A CA 1
ATOM 1460 C C . SER A 1 190 ? -6.063 5.931 4.775 1.00 83.44 190 SER A C 1
ATOM 1462 O O . SER A 1 190 ? -5.839 5.914 3.570 1.00 83.44 190 SER A O 1
ATOM 1464 N N . SER A 1 191 ? -7.048 6.663 5.310 1.00 86.00 191 SER A N 1
ATOM 1465 C CA . SER A 1 191 ? -7.957 7.479 4.494 1.00 86.00 191 SER A CA 1
ATOM 1466 C C . SER A 1 191 ? -7.217 8.522 3.648 1.00 86.00 191 SER A C 1
ATOM 1468 O O . SER A 1 191 ? -7.611 8.792 2.517 1.00 86.00 191 SER A O 1
ATOM 1470 N N . PHE A 1 192 ? -6.152 9.140 4.171 1.00 84.69 192 PHE A N 1
ATOM 1471 C CA . PHE A 1 192 ? -5.316 10.055 3.391 1.00 84.69 192 PHE A CA 1
ATOM 1472 C C . PHE A 1 192 ? -4.564 9.321 2.279 1.00 84.69 192 PHE A C 1
ATOM 1474 O O . PHE A 1 192 ? -4.536 9.824 1.160 1.00 84.69 192 PHE A O 1
ATOM 1481 N N . SER A 1 193 ? -3.977 8.157 2.572 1.00 74.12 193 SER A N 1
ATOM 1482 C CA . SER A 1 193 ? -3.302 7.319 1.576 1.00 74.12 193 SER A CA 1
ATOM 1483 C C . SER A 1 193 ? -4.266 6.923 0.460 1.00 74.12 193 SER A C 1
ATOM 1485 O O . SER A 1 193 ? -3.985 7.175 -0.707 1.00 74.12 193 SER A O 1
ATOM 1487 N N . ASP A 1 194 ? -5.453 6.428 0.810 1.00 76.44 194 ASP A N 1
ATOM 1488 C CA . ASP A 1 194 ? -6.498 6.073 -0.147 1.00 76.44 194 ASP A CA 1
ATOM 1489 C C . ASP A 1 194 ? -6.959 7.287 -0.944 1.00 76.44 194 ASP A C 1
ATOM 1491 O O . ASP A 1 194 ? -7.017 7.222 -2.164 1.00 76.44 194 ASP A O 1
ATOM 1495 N N . ALA A 1 195 ? -7.193 8.432 -0.299 1.00 75.81 195 ALA A N 1
ATOM 1496 C CA . ALA A 1 195 ? -7.551 9.666 -0.990 1.00 75.81 195 ALA A CA 1
ATOM 1497 C C . ALA A 1 195 ? -6.428 10.180 -1.902 1.00 75.81 195 ALA A C 1
ATOM 1499 O O . ALA A 1 195 ? -6.718 10.764 -2.941 1.00 75.81 195 ALA A O 1
ATOM 1500 N N . MET A 1 196 ? -5.158 9.983 -1.548 1.00 70.12 196 MET A N 1
ATOM 1501 C CA . MET A 1 196 ? -4.006 10.341 -2.377 1.00 70.12 196 MET A CA 1
ATOM 1502 C C . MET A 1 196 ? -3.850 9.375 -3.553 1.00 70.12 196 MET A C 1
ATOM 1504 O O . MET A 1 196 ? -3.561 9.813 -4.665 1.00 70.12 196 MET A O 1
ATOM 1508 N N . ASN A 1 197 ? -4.107 8.086 -3.339 1.00 64.12 197 ASN A N 1
ATOM 1509 C CA . ASN A 1 197 ? -4.152 7.067 -4.383 1.00 64.12 197 ASN A CA 1
ATOM 1510 C C . ASN A 1 197 ? -5.322 7.347 -5.336 1.00 64.12 197 ASN A C 1
ATOM 1512 O O . ASN A 1 197 ? -5.152 7.383 -6.549 1.00 64.12 197 ASN A O 1
ATOM 1516 N N . GLU A 1 198 ? -6.505 7.644 -4.805 1.00 63.31 198 GLU A N 1
ATOM 1517 C CA . GLU A 1 198 ? -7.692 8.032 -5.562 1.00 63.31 198 GLU A CA 1
ATOM 1518 C C . GLU A 1 198 ? -7.525 9.380 -6.262 1.00 63.31 198 GLU A C 1
ATOM 1520 O O . GLU A 1 198 ? -7.981 9.520 -7.389 1.00 63.31 198 GLU A O 1
ATOM 1525 N N . ALA A 1 199 ? -6.875 10.372 -5.651 1.00 56.62 199 ALA A N 1
ATOM 1526 C CA . ALA A 1 199 ? -6.583 11.656 -6.284 1.00 56.62 199 ALA A CA 1
ATOM 1527 C C . ALA A 1 199 ? -5.547 11.498 -7.400 1.00 56.62 199 ALA A C 1
ATOM 1529 O O . ALA A 1 199 ? -5.733 12.076 -8.468 1.00 56.62 199 ALA A O 1
ATOM 1530 N N . SER A 1 200 ? -4.528 10.662 -7.196 1.00 44.94 200 SER A N 1
ATOM 1531 C CA . SER A 1 200 ? -3.599 10.237 -8.250 1.00 44.94 200 SER A CA 1
ATOM 1532 C C . SER A 1 200 ? -4.328 9.491 -9.378 1.00 44.94 200 SER A C 1
ATOM 1534 O O . SER A 1 200 ? -3.991 9.661 -10.544 1.00 44.94 200 SER A O 1
ATOM 1536 N N . ASN A 1 201 ? -5.395 8.750 -9.059 1.00 44.75 201 ASN A N 1
ATOM 1537 C CA . ASN A 1 201 ? -6.228 8.039 -10.036 1.00 44.75 201 ASN A CA 1
ATOM 1538 C C . ASN A 1 201 ? -7.356 8.905 -10.655 1.00 44.75 201 ASN A C 1
ATOM 1540 O O . ASN A 1 201 ? -7.883 8.572 -11.717 1.00 44.75 201 ASN A O 1
ATOM 1544 N N . GLY A 1 202 ? -7.767 9.998 -10.000 1.00 38.66 202 GLY A N 1
ATOM 1545 C CA . GLY A 1 202 ? -8.999 10.753 -10.275 1.00 38.66 202 GLY A CA 1
ATOM 1546 C C . GLY A 1 202 ? -8.788 12.199 -10.734 1.00 38.66 202 GLY A C 1
ATOM 1547 O O . GLY A 1 202 ? -9.675 12.784 -11.363 1.00 38.66 202 GLY A O 1
ATOM 1548 N N . ALA A 1 203 ? -7.614 12.780 -10.491 1.00 35.94 203 ALA A N 1
ATOM 1549 C CA . ALA A 1 203 ? -7.198 14.066 -11.027 1.00 35.94 203 ALA A CA 1
ATOM 1550 C C . ALA A 1 203 ? -6.124 13.833 -12.093 1.00 35.94 203 ALA A C 1
ATOM 1552 O O . ALA A 1 203 ? -4.943 13.846 -11.792 1.00 35.94 203 ALA A O 1
ATOM 1553 N N . THR A 1 204 ? -6.556 13.683 -13.352 1.00 32.44 204 THR A N 1
ATOM 1554 C CA . THR A 1 204 ? -5.705 13.545 -14.553 1.00 32.44 204 THR A CA 1
ATOM 1555 C C . THR A 1 204 ? -4.830 12.288 -14.589 1.00 32.44 204 THR A C 1
ATOM 1557 O O . THR A 1 204 ? -4.077 12.010 -13.674 1.00 32.44 204 THR A O 1
ATOM 1560 N N . GLY A 1 205 ? -4.905 11.533 -15.690 1.00 35.78 205 GLY A N 1
ATOM 1561 C CA . GLY A 1 205 ? -3.990 10.426 -15.975 1.00 35.78 205 GLY A CA 1
ATOM 1562 C C . GLY A 1 205 ? -2.553 10.911 -16.168 1.00 35.78 205 GLY A C 1
ATOM 1563 O O . GLY A 1 205 ? -2.110 11.085 -17.300 1.00 35.78 205 GLY A O 1
ATOM 1564 N N . ALA A 1 206 ? -1.872 11.160 -15.057 1.00 34.00 206 ALA A N 1
ATOM 1565 C CA . ALA A 1 206 ? -0.447 11.403 -14.944 1.00 34.00 206 ALA A CA 1
ATOM 1566 C C . ALA A 1 206 ? -0.059 11.199 -13.471 1.00 34.00 206 ALA A C 1
ATOM 1568 O O . ALA A 1 206 ? 0.063 12.154 -12.704 1.00 34.00 206 ALA A O 1
ATOM 1569 N N . GLU A 1 207 ? 0.146 9.938 -13.082 1.00 35.78 207 GLU A N 1
ATOM 1570 C CA . GLU A 1 207 ? 1.203 9.644 -12.119 1.00 35.78 207 GLU A CA 1
ATOM 1571 C C . GLU A 1 207 ? 2.460 10.381 -12.610 1.00 35.78 207 GLU A C 1
ATOM 1573 O O . GLU A 1 207 ? 2.824 10.264 -13.780 1.00 35.78 207 GLU A O 1
ATOM 1578 N N . ALA A 1 208 ? 3.153 11.110 -11.740 1.00 36.69 208 ALA A N 1
ATOM 1579 C CA . ALA A 1 208 ? 4.586 11.283 -11.938 1.00 36.69 208 ALA A CA 1
ATOM 1580 C C . ALA A 1 208 ? 5.291 10.021 -11.410 1.00 36.69 208 ALA A C 1
ATOM 1582 O O . ALA A 1 208 ? 6.144 10.100 -10.533 1.00 36.69 208 ALA A O 1
ATOM 1583 N N . THR A 1 209 ? 4.899 8.847 -11.916 1.00 47.97 209 THR A N 1
ATOM 1584 C CA . THR A 1 209 ? 5.878 7.800 -12.193 1.00 47.97 209 THR A CA 1
ATOM 1585 C C . THR A 1 209 ? 6.793 8.423 -13.232 1.00 47.97 209 THR A C 1
ATOM 1587 O O . THR A 1 209 ? 6.312 9.015 -14.204 1.00 47.97 209 THR A O 1
ATOM 1590 N N . SER A 1 210 ? 8.107 8.365 -13.025 1.00 75.00 210 SER A N 1
ATOM 1591 C CA . SER A 1 210 ? 9.003 8.737 -14.117 1.00 75.00 210 SER A CA 1
ATOM 1592 C C . SER A 1 210 ? 8.606 7.915 -15.347 1.00 75.00 210 SER A C 1
ATOM 1594 O O . SER A 1 210 ? 8.111 6.790 -15.212 1.00 75.00 210 SER A O 1
ATOM 1596 N N . GLU A 1 211 ? 8.792 8.434 -16.560 1.00 85.12 211 GLU A N 1
ATOM 1597 C CA . GLU A 1 211 ? 8.489 7.660 -17.766 1.00 85.12 211 GLU A CA 1
ATOM 1598 C C . GLU A 1 211 ? 9.186 6.291 -17.708 1.00 85.12 211 GLU A C 1
ATOM 1600 O O . GLU A 1 211 ? 8.612 5.275 -18.097 1.00 85.12 211 GLU A O 1
ATOM 1605 N N . LYS A 1 212 ? 10.378 6.240 -17.100 1.00 85.50 212 LYS A N 1
ATOM 1606 C CA . LYS A 1 212 ? 11.116 5.011 -16.809 1.00 85.50 212 LYS A CA 1
ATOM 1607 C C . LYS A 1 212 ? 10.392 4.060 -15.854 1.00 85.50 212 LYS A C 1
ATOM 1609 O O . LYS A 1 212 ? 10.449 2.856 -16.094 1.00 85.50 212 LYS A O 1
ATOM 1614 N N . ASP A 1 213 ? 9.698 4.532 -14.824 1.00 87.62 213 ASP A N 1
ATOM 1615 C CA . ASP A 1 213 ? 8.925 3.671 -13.917 1.00 87.62 213 ASP A CA 1
ATOM 1616 C C . ASP A 1 213 ? 7.754 3.020 -14.648 1.00 87.62 213 ASP A C 1
ATOM 1618 O O . ASP A 1 213 ? 7.567 1.804 -14.566 1.00 87.62 213 ASP A O 1
ATOM 1622 N N . LYS A 1 214 ? 7.014 3.791 -15.452 1.00 91.06 214 LYS A N 1
ATOM 1623 C CA . LYS A 1 214 ? 5.906 3.223 -16.224 1.00 91.06 214 LYS A CA 1
ATOM 1624 C C . LYS A 1 214 ? 6.398 2.300 -17.338 1.00 91.06 214 LYS A C 1
ATOM 1626 O O . LYS A 1 214 ? 5.821 1.239 -17.565 1.00 91.06 214 LYS A O 1
ATOM 1631 N N . ILE A 1 215 ? 7.515 2.635 -17.989 1.00 94.38 215 ILE A N 1
ATOM 1632 C CA . ILE A 1 215 ? 8.207 1.729 -18.918 1.00 94.38 215 ILE A CA 1
ATOM 1633 C C . ILE A 1 215 ? 8.658 0.451 -18.184 1.00 94.38 215 ILE A C 1
ATOM 1635 O O . ILE A 1 215 ? 8.529 -0.639 -18.742 1.00 94.38 215 ILE A O 1
ATOM 1639 N N . THR A 1 216 ? 9.139 0.551 -16.939 1.00 92.06 216 THR A N 1
ATOM 1640 C CA . THR A 1 216 ? 9.543 -0.595 -16.103 1.00 92.06 216 THR A CA 1
ATOM 1641 C C . THR A 1 216 ? 8.355 -1.493 -15.779 1.00 92.06 216 THR A C 1
ATOM 1643 O O . THR A 1 216 ? 8.466 -2.711 -15.916 1.00 92.06 216 THR A O 1
ATOM 1646 N N . GLU A 1 217 ? 7.212 -0.919 -15.404 1.00 94.06 217 GLU A N 1
ATOM 1647 C CA . GLU A 1 217 ? 5.964 -1.656 -15.185 1.00 94.06 217 GLU A CA 1
ATOM 1648 C C . GLU A 1 217 ? 5.576 -2.449 -16.439 1.00 94.06 217 GLU A C 1
ATOM 1650 O O . GLU A 1 217 ? 5.408 -3.669 -16.381 1.00 94.06 217 GLU A O 1
ATOM 1655 N N . ILE A 1 218 ? 5.521 -1.780 -17.594 1.00 97.00 218 ILE A N 1
ATOM 1656 C CA . ILE A 1 218 ? 5.128 -2.389 -18.871 1.00 97.00 218 ILE A CA 1
ATOM 1657 C C . ILE A 1 218 ? 6.122 -3.478 -19.295 1.00 97.00 218 ILE A C 1
ATOM 1659 O O . ILE A 1 218 ? 5.730 -4.552 -19.759 1.00 97.00 218 ILE A O 1
ATOM 1663 N N . ARG A 1 219 ? 7.421 -3.233 -19.102 1.00 96.38 219 ARG A N 1
ATOM 1664 C CA . ARG A 1 219 ? 8.475 -4.223 -19.329 1.00 96.38 219 ARG A CA 1
ATOM 1665 C C . ARG A 1 219 ? 8.274 -5.450 -18.442 1.00 96.38 219 ARG A C 1
ATOM 1667 O O . ARG A 1 219 ? 8.321 -6.570 -18.946 1.00 96.38 219 ARG A O 1
ATOM 1674 N N . ASN A 1 220 ? 8.058 -5.261 -17.144 1.00 93.56 220 ASN A N 1
ATOM 1675 C CA . ASN A 1 220 ? 7.893 -6.359 -16.193 1.00 93.56 220 ASN A CA 1
ATOM 1676 C C . ASN A 1 220 ? 6.631 -7.172 -16.490 1.00 93.56 220 ASN A C 1
ATOM 1678 O O . ASN A 1 220 ? 6.691 -8.400 -16.469 1.00 93.56 220 ASN A O 1
ATOM 1682 N N . TRP A 1 221 ? 5.533 -6.511 -16.860 1.00 96.81 221 TRP A N 1
ATOM 1683 C CA . TRP A 1 221 ? 4.327 -7.163 -17.367 1.00 96.81 221 TRP A CA 1
ATOM 1684 C C . TRP A 1 221 ? 4.619 -8.028 -18.602 1.00 96.81 221 TRP A C 1
ATOM 1686 O O . TRP A 1 221 ? 4.245 -9.202 -18.652 1.00 96.81 221 TRP A O 1
ATOM 1696 N N . ALA A 1 222 ? 5.359 -7.498 -19.581 1.00 96.19 222 ALA A N 1
ATOM 1697 C CA . ALA A 1 222 ? 5.720 -8.250 -20.781 1.00 96.19 222 ALA A CA 1
ATOM 1698 C C . ALA A 1 222 ? 6.616 -9.471 -20.471 1.00 96.19 222 ALA A C 1
ATOM 1700 O O . ALA A 1 222 ? 6.465 -10.524 -21.094 1.00 96.19 222 ALA A O 1
ATOM 1701 N N . VAL A 1 223 ? 7.527 -9.367 -19.495 1.00 91.06 223 VAL A N 1
ATOM 1702 C CA . VAL A 1 223 ? 8.406 -10.476 -19.071 1.00 91.06 223 VAL A CA 1
ATOM 1703 C C . VAL A 1 223 ? 7.652 -11.528 -18.261 1.00 91.06 223 VAL A C 1
ATOM 1705 O O . VAL A 1 223 ? 7.750 -12.720 -18.557 1.00 91.06 223 VAL A O 1
ATOM 1708 N N . SER A 1 224 ? 6.935 -11.105 -17.224 1.00 87.25 224 SER A N 1
ATOM 1709 C CA . SER A 1 224 ? 6.274 -11.998 -16.274 1.00 87.25 224 SER A CA 1
ATOM 1710 C C . SER A 1 224 ? 5.025 -12.612 -16.891 1.00 87.25 224 SER A C 1
ATOM 1712 O O . SER A 1 224 ? 4.932 -13.831 -17.058 1.00 87.25 224 SER A O 1
ATOM 1714 N N . ASP A 1 225 ? 4.087 -11.761 -17.293 1.00 90.62 225 ASP A N 1
ATOM 1715 C CA . ASP A 1 225 ? 2.704 -12.172 -17.506 1.00 90.62 225 ASP A CA 1
ATOM 1716 C C . ASP A 1 225 ? 2.463 -12.616 -18.947 1.00 90.62 225 ASP A C 1
ATOM 1718 O O . ASP A 1 225 ? 1.679 -13.529 -19.202 1.00 90.62 225 ASP A O 1
ATOM 1722 N N . ILE A 1 226 ? 3.162 -11.990 -19.896 1.00 96.62 226 ILE A N 1
ATOM 1723 C CA . ILE A 1 226 ? 3.041 -12.312 -21.319 1.00 96.62 226 ILE A CA 1
ATOM 1724 C C . ILE A 1 226 ? 4.052 -13.375 -21.742 1.00 96.62 226 ILE A C 1
ATOM 1726 O O . ILE A 1 226 ? 3.680 -14.374 -22.362 1.00 96.62 226 ILE A O 1
ATOM 1730 N N . TRP A 1 227 ? 5.332 -13.193 -21.413 1.00 93.62 227 TRP A N 1
ATOM 1731 C CA . TRP A 1 227 ? 6.366 -14.138 -21.816 1.00 93.62 227 TRP A CA 1
ATOM 1732 C C . TRP A 1 227 ? 6.414 -15.372 -20.917 1.00 93.62 227 TRP A C 1
ATOM 1734 O O . TRP A 1 227 ? 6.182 -16.471 -21.413 1.00 93.62 227 TRP A O 1
ATOM 1744 N N . SER A 1 228 ? 6.715 -15.220 -19.624 1.00 84.00 228 SER A N 1
ATOM 1745 C CA . SER A 1 228 ? 6.986 -16.360 -18.739 1.00 84.00 228 SER A CA 1
ATOM 1746 C C . SER A 1 228 ? 5.737 -17.210 -18.501 1.00 84.00 228 SER A C 1
ATOM 1748 O O . SER A 1 228 ? 5.708 -18.371 -18.907 1.00 84.00 228 SER A O 1
ATOM 1750 N N . ALA A 1 229 ? 4.695 -16.623 -17.907 1.00 80.50 229 ALA A N 1
ATOM 1751 C CA . ALA A 1 229 ? 3.440 -17.313 -17.592 1.00 80.50 229 ALA A CA 1
ATOM 1752 C C . ALA A 1 229 ? 2.518 -17.512 -18.813 1.00 80.50 229 ALA A C 1
ATOM 1754 O O . ALA A 1 229 ? 1.510 -18.214 -18.730 1.00 80.50 229 ALA A O 1
ATOM 1755 N N . GLY A 1 230 ? 2.849 -16.886 -19.947 1.00 93.31 230 GLY A N 1
ATOM 1756 C CA . GLY A 1 230 ? 2.111 -16.984 -21.202 1.00 93.31 230 GLY A CA 1
ATOM 1757 C C . GLY A 1 230 ? 2.852 -17.822 -22.240 1.00 93.31 230 GLY A C 1
ATOM 1758 O O . GLY A 1 230 ? 2.787 -19.051 -22.244 1.00 93.31 230 GLY A O 1
ATOM 1759 N N . PHE A 1 231 ? 3.521 -17.161 -23.185 1.00 95.94 231 PHE A N 1
ATOM 1760 C CA . PHE A 1 231 ? 4.049 -17.808 -24.390 1.00 95.94 231 PHE A CA 1
ATOM 1761 C C . PHE A 1 231 ? 5.117 -18.869 -24.117 1.00 95.94 231 PHE A C 1
ATOM 1763 O O . PHE A 1 231 ? 5.157 -19.872 -24.828 1.00 95.94 231 PHE A O 1
ATOM 1770 N N . CYS A 1 232 ? 5.964 -18.694 -23.103 1.00 92.88 232 CYS A N 1
ATOM 1771 C CA . CYS A 1 232 ? 6.964 -19.690 -22.732 1.00 92.88 232 CYS A CA 1
ATOM 1772 C C . CYS A 1 232 ? 6.275 -20.985 -22.282 1.00 92.88 232 CYS A C 1
ATOM 1774 O O . CYS A 1 232 ? 6.489 -22.036 -22.890 1.00 92.88 232 CYS A O 1
ATOM 1776 N N . ASP A 1 233 ? 5.378 -20.899 -21.299 1.00 93.56 233 ASP A N 1
ATOM 1777 C CA . ASP A 1 233 ? 4.627 -22.052 -20.801 1.00 93.56 233 ASP A CA 1
ATOM 1778 C C . ASP A 1 233 ? 3.767 -22.706 -21.886 1.00 93.56 233 ASP A C 1
ATOM 1780 O O . ASP A 1 233 ? 3.815 -23.925 -22.048 1.00 93.56 233 ASP A O 1
ATOM 1784 N N . PHE A 1 234 ? 3.062 -21.923 -22.708 1.00 96.50 234 PHE A N 1
ATOM 1785 C CA . PHE A 1 234 ? 2.290 -22.473 -23.823 1.00 96.50 234 PHE A CA 1
ATOM 1786 C C . PHE A 1 234 ? 3.161 -23.149 -24.884 1.00 96.50 234 PHE A C 1
ATOM 1788 O O . PHE A 1 234 ? 2.780 -24.195 -25.409 1.00 96.50 234 PHE A O 1
ATOM 1795 N N . SER A 1 235 ? 4.340 -22.606 -25.194 1.00 94.69 235 SER A N 1
ATOM 1796 C CA . SER A 1 235 ? 5.273 -23.227 -26.141 1.00 94.69 235 SER A CA 1
ATOM 1797 C C . SER A 1 235 ? 5.739 -24.602 -25.649 1.00 94.69 235 SER A C 1
ATOM 1799 O O . SER A 1 235 ? 5.734 -25.575 -26.412 1.00 94.69 235 SER A O 1
ATOM 1801 N N . TRP A 1 236 ? 6.071 -24.711 -24.358 1.00 93.56 236 TRP A N 1
ATOM 1802 C CA . TRP A 1 236 ? 6.411 -25.987 -23.725 1.00 93.56 236 TRP A CA 1
ATOM 1803 C C . TRP A 1 236 ? 5.220 -26.938 -23.672 1.00 93.56 236 TRP A C 1
ATOM 1805 O O . TRP A 1 236 ? 5.372 -28.117 -24.002 1.00 93.56 236 TRP A O 1
ATOM 1815 N N . TYR A 1 237 ? 4.029 -26.431 -23.367 1.00 96.25 237 TYR A N 1
ATOM 1816 C CA . TYR A 1 237 ? 2.820 -27.239 -23.315 1.00 96.25 237 TYR A CA 1
ATOM 1817 C C . TYR A 1 237 ? 2.477 -27.834 -24.680 1.00 96.25 237 TYR A C 1
ATOM 1819 O O . TYR A 1 237 ? 2.266 -29.040 -24.793 1.00 96.25 237 TYR A O 1
ATOM 1827 N N . PHE A 1 238 ? 2.502 -27.035 -25.748 1.00 96.56 238 PHE A N 1
ATOM 1828 C CA . PHE A 1 238 ? 2.233 -27.541 -27.094 1.00 96.56 238 PHE A CA 1
ATOM 1829 C C . PHE A 1 238 ? 3.256 -28.586 -27.543 1.00 96.56 238 PHE A C 1
ATOM 1831 O O . PHE A 1 238 ? 2.898 -29.508 -28.276 1.00 96.56 238 PHE A O 1
ATOM 1838 N N . SER A 1 239 ? 4.506 -28.482 -27.087 1.00 94.44 239 SER A N 1
ATOM 1839 C CA . SER A 1 239 ? 5.564 -29.428 -27.438 1.00 94.44 239 SER A CA 1
ATOM 1840 C C . SER A 1 239 ? 5.554 -30.706 -26.589 1.00 94.44 239 SER A C 1
ATOM 1842 O O . SER A 1 239 ? 5.779 -31.794 -27.120 1.00 94.44 239 SER A O 1
ATOM 1844 N N . TYR A 1 240 ? 5.313 -30.595 -25.281 1.00 93.50 240 TYR A N 1
ATOM 1845 C CA . TYR A 1 240 ? 5.583 -31.663 -24.309 1.00 93.50 240 TYR A CA 1
ATOM 1846 C C . TYR A 1 240 ? 4.419 -31.971 -23.358 1.00 93.50 240 TYR A C 1
ATOM 1848 O O . TYR A 1 240 ? 4.450 -32.994 -22.677 1.00 93.50 240 TYR A O 1
ATOM 1856 N N . GLY A 1 241 ? 3.387 -31.127 -23.312 1.00 95.19 241 GLY A N 1
ATOM 1857 C CA . GLY A 1 241 ? 2.253 -31.253 -22.390 1.00 95.19 241 GLY A CA 1
ATOM 1858 C C . GLY A 1 241 ? 2.536 -30.788 -20.957 1.00 95.19 241 GLY A C 1
ATOM 1859 O O . GLY A 1 241 ? 1.708 -31.010 -20.076 1.00 95.19 241 GLY A O 1
ATOM 1860 N N . THR A 1 242 ? 3.682 -30.152 -20.715 1.00 94.81 242 THR A N 1
ATOM 1861 C CA . THR A 1 242 ? 4.095 -29.576 -19.424 1.00 94.81 242 THR A CA 1
ATOM 1862 C C . THR A 1 242 ? 4.341 -28.079 -19.565 1.00 94.81 242 THR A C 1
ATOM 1864 O O . THR A 1 242 ? 4.532 -27.598 -20.679 1.00 94.81 242 THR A O 1
ATOM 1867 N N . ASN A 1 243 ? 4.397 -27.344 -18.456 1.00 88.94 243 ASN A N 1
ATOM 1868 C CA . ASN A 1 243 ? 4.871 -25.957 -18.477 1.00 88.94 243 ASN A CA 1
ATOM 1869 C C . ASN A 1 243 ? 6.395 -25.882 -18.730 1.00 88.94 243 ASN A C 1
ATOM 1871 O O . ASN A 1 243 ? 7.068 -26.905 -18.921 1.00 88.94 243 ASN A O 1
ATOM 1875 N N . SER A 1 244 ? 6.953 -24.669 -18.705 1.00 87.31 244 SER A N 1
ATOM 1876 C CA . SER A 1 244 ? 8.367 -24.412 -19.004 1.00 87.31 244 SER A CA 1
ATOM 1877 C C . SER A 1 244 ? 9.376 -24.962 -17.992 1.00 87.31 244 SER A C 1
ATOM 1879 O O . SER A 1 244 ? 10.558 -25.080 -18.320 1.00 87.31 244 SER A O 1
ATOM 1881 N N . VAL A 1 245 ? 8.928 -25.365 -16.800 1.00 87.44 245 VAL A N 1
ATOM 1882 C CA . VAL A 1 245 ? 9.766 -26.010 -15.772 1.00 87.44 245 VAL A CA 1
ATOM 1883 C C . VAL A 1 245 ? 9.556 -27.526 -15.682 1.00 87.44 245 VAL A C 1
ATOM 1885 O O . VAL A 1 245 ? 10.241 -28.197 -14.913 1.00 87.44 245 VAL A O 1
ATOM 1888 N N . GLY A 1 246 ? 8.669 -28.087 -16.511 1.00 89.19 246 GLY A N 1
ATOM 1889 C CA . GLY A 1 246 ? 8.396 -29.526 -16.580 1.00 89.19 246 GLY A CA 1
ATOM 1890 C C . GLY A 1 246 ? 7.262 -30.014 -15.674 1.00 89.19 246 GLY A C 1
ATOM 1891 O O . GLY A 1 246 ? 7.046 -31.223 -15.578 1.00 89.19 246 GLY A O 1
ATOM 1892 N N . ASP A 1 247 ? 6.519 -29.103 -15.046 1.00 92.12 247 ASP A N 1
ATOM 1893 C CA . ASP A 1 247 ? 5.367 -29.428 -14.210 1.00 92.12 247 ASP A CA 1
ATOM 1894 C C . ASP A 1 247 ? 4.083 -29.600 -15.033 1.00 92.12 247 ASP A C 1
ATOM 1896 O O . ASP A 1 247 ? 3.962 -29.184 -16.190 1.00 92.12 247 ASP A O 1
ATOM 1900 N N . THR A 1 248 ? 3.088 -30.229 -14.406 1.00 95.06 248 THR A N 1
ATOM 1901 C CA . THR A 1 248 ? 1.746 -30.350 -14.987 1.00 95.06 248 THR A CA 1
ATOM 1902 C C . THR A 1 248 ? 1.115 -28.967 -15.132 1.00 95.06 248 THR A C 1
ATOM 1904 O O . THR A 1 248 ? 1.111 -28.187 -14.184 1.00 95.06 248 THR A O 1
ATOM 1907 N N . MET A 1 249 ? 0.545 -28.689 -16.303 1.00 91.69 249 MET A N 1
ATOM 1908 C CA . MET A 1 249 ? -0.112 -27.422 -16.619 1.00 91.69 249 MET A CA 1
ATOM 1909 C C . MET A 1 249 ? -1.596 -27.653 -16.901 1.00 91.69 249 MET A C 1
ATOM 1911 O O . MET A 1 249 ? -1.947 -28.553 -17.665 1.00 91.69 249 MET A O 1
ATOM 1915 N N . ASP A 1 250 ? -2.453 -26.825 -16.307 1.00 96.06 250 ASP A N 1
ATOM 1916 C CA . ASP A 1 250 ? -3.847 -26.672 -16.724 1.00 96.06 250 ASP A CA 1
ATOM 1917 C C . ASP A 1 250 ? -3.898 -25.605 -17.837 1.00 96.06 250 ASP A C 1
ATOM 1919 O O . ASP A 1 250 ? -3.750 -24.412 -17.547 1.00 96.06 250 ASP A O 1
ATOM 1923 N N . PRO A 1 251 ? -4.045 -26.001 -19.116 1.00 94.44 251 PRO A N 1
ATOM 1924 C CA . PRO A 1 251 ? -3.960 -25.068 -20.234 1.00 94.44 251 PRO A CA 1
ATOM 1925 C C . PRO A 1 251 ? -5.176 -24.136 -20.316 1.00 94.44 251 PRO A C 1
ATOM 1927 O O . PRO A 1 251 ? -5.062 -23.035 -20.851 1.00 94.44 251 PRO A O 1
ATOM 1930 N N . GLU A 1 252 ? -6.333 -24.551 -19.793 1.00 96.44 252 GLU A N 1
ATOM 1931 C CA . GLU A 1 252 ? -7.560 -23.754 -19.803 1.00 96.44 252 GLU A CA 1
ATOM 1932 C C . GLU A 1 252 ? -7.449 -22.629 -18.775 1.00 96.44 252 GLU A C 1
ATOM 1934 O O . GLU A 1 252 ? -7.717 -21.467 -19.089 1.00 96.44 252 GLU A O 1
ATOM 1939 N N . PHE A 1 253 ? -6.976 -22.954 -17.568 1.00 93.81 253 PHE A N 1
ATOM 1940 C CA . PHE A 1 253 ? -6.692 -21.960 -16.537 1.00 93.81 253 PHE A CA 1
ATOM 1941 C C . PHE A 1 253 ? -5.573 -20.999 -16.957 1.00 93.81 253 PHE A C 1
ATOM 1943 O O . PHE A 1 253 ? -5.722 -19.784 -16.817 1.00 93.81 253 PHE A O 1
ATOM 1950 N N . ALA A 1 254 ? -4.475 -21.514 -17.517 1.00 93.94 254 ALA A N 1
ATOM 1951 C CA . ALA A 1 254 ? -3.386 -20.674 -18.009 1.00 93.94 254 ALA A CA 1
ATOM 1952 C C . ALA A 1 254 ? -3.852 -19.722 -19.121 1.00 93.94 254 ALA A C 1
ATOM 1954 O O . ALA A 1 254 ? -3.462 -18.554 -19.141 1.00 93.94 254 ALA A O 1
ATOM 1955 N N . LEU A 1 255 ? -4.748 -20.182 -20.006 1.00 95.81 255 LEU A N 1
ATOM 1956 C CA . LEU A 1 255 ? -5.301 -19.330 -21.056 1.00 95.81 255 LEU A CA 1
ATOM 1957 C C . LEU A 1 255 ? -6.138 -18.219 -20.430 1.00 95.81 255 LEU A C 1
ATOM 1959 O O . LEU A 1 255 ? -5.972 -17.069 -20.811 1.00 95.81 255 LEU A O 1
ATOM 1963 N N . GLN A 1 256 ? -6.967 -18.520 -19.426 1.00 94.12 256 GLN A N 1
ATOM 1964 C CA . GLN A 1 256 ? -7.731 -17.495 -18.706 1.00 94.12 256 GLN A CA 1
ATOM 1965 C C . GLN A 1 256 ? -6.835 -16.430 -18.056 1.00 94.12 256 GLN A C 1
ATOM 1967 O O . GLN A 1 256 ? -7.193 -15.250 -18.078 1.00 94.12 256 GLN A O 1
ATOM 1972 N N . GLN A 1 257 ? -5.683 -16.815 -17.494 1.00 91.69 257 GLN A N 1
ATOM 1973 C CA . GLN A 1 257 ? -4.727 -15.846 -16.945 1.00 91.69 257 GLN A CA 1
ATOM 1974 C C . GLN A 1 257 ? -4.104 -14.988 -18.049 1.00 91.69 257 GLN A C 1
ATOM 1976 O O . GLN A 1 257 ? -4.112 -13.764 -17.934 1.00 91.69 257 GLN A O 1
ATOM 1981 N N . LEU A 1 258 ? -3.677 -15.592 -19.162 1.00 94.88 258 LEU A N 1
ATOM 1982 C CA . LEU A 1 258 ? -3.157 -14.845 -20.309 1.00 94.88 258 LEU A CA 1
ATOM 1983 C C . LEU A 1 258 ? -4.211 -13.886 -20.891 1.00 94.88 258 LEU A C 1
ATOM 1985 O O . LEU A 1 258 ? -3.912 -12.728 -21.171 1.00 94.88 258 LEU A O 1
ATOM 1989 N N . GLU A 1 259 ? -5.468 -14.322 -21.018 1.00 94.56 259 GLU A N 1
ATOM 1990 C CA . GLU A 1 259 ? -6.580 -13.471 -21.461 1.00 94.56 259 GLU A CA 1
ATOM 1991 C C . GLU A 1 259 ? -6.836 -12.304 -20.498 1.00 94.56 259 GLU A C 1
ATOM 1993 O O . GLU A 1 259 ? -7.227 -11.220 -20.937 1.00 94.56 259 GLU A O 1
ATOM 1998 N N . LYS A 1 260 ? -6.626 -12.500 -19.190 1.00 91.94 260 LYS A N 1
ATOM 1999 C CA . LYS A 1 260 ? -6.711 -11.429 -18.192 1.00 91.94 260 LYS A CA 1
ATOM 2000 C C . LYS A 1 260 ? -5.582 -10.415 -18.390 1.00 91.94 260 LYS A C 1
ATOM 2002 O O . LYS A 1 260 ? -5.887 -9.228 -18.463 1.00 91.94 260 LYS A O 1
ATOM 2007 N N . SER A 1 261 ? -4.337 -10.861 -18.545 1.00 89.81 261 SER A N 1
ATOM 2008 C CA . SER A 1 261 ? -3.180 -9.979 -18.766 1.00 89.81 261 SER A CA 1
ATOM 2009 C C . SER A 1 261 ? -3.285 -9.208 -20.084 1.00 89.81 261 SER A C 1
ATOM 2011 O O . SER A 1 261 ? -3.027 -8.008 -20.130 1.00 89.81 261 SER A O 1
ATOM 2013 N N . MET A 1 262 ? -3.792 -9.840 -21.148 1.00 96.06 262 MET A N 1
ATOM 2014 C CA . MET A 1 262 ? -4.026 -9.187 -22.444 1.00 96.06 262 MET A CA 1
ATOM 2015 C C . MET A 1 262 ? -5.036 -8.028 -22.388 1.00 96.06 262 MET A C 1
ATOM 2017 O O . MET A 1 262 ? -5.041 -7.193 -23.291 1.00 96.06 262 MET A O 1
ATOM 2021 N N . LYS A 1 263 ? -5.873 -7.920 -21.343 1.00 94.44 263 LYS A N 1
ATOM 2022 C CA . LYS A 1 263 ? -6.781 -6.768 -21.167 1.00 94.44 263 LYS A CA 1
ATOM 2023 C C . LYS A 1 263 ? -6.050 -5.472 -20.816 1.00 94.44 263 LYS A C 1
ATOM 2025 O O . LYS A 1 263 ? -6.608 -4.412 -21.075 1.00 94.44 263 LYS A O 1
ATOM 2030 N N . GLN A 1 264 ? -4.843 -5.554 -20.255 1.00 89.06 264 GLN A N 1
ATOM 2031 C CA . GLN A 1 264 ? -4.013 -4.387 -19.922 1.00 89.06 264 GLN A CA 1
ATOM 2032 C C . GLN A 1 264 ? -3.259 -3.851 -21.150 1.00 89.06 264 GLN A C 1
ATOM 2034 O O . GLN A 1 264 ? -2.985 -2.657 -21.242 1.00 89.06 264 GLN A O 1
ATOM 2039 N N . LYS A 1 265 ? -2.990 -4.709 -22.146 1.00 96.19 265 LYS A N 1
ATOM 2040 C CA . LYS A 1 265 ? -2.204 -4.370 -23.344 1.00 96.19 265 LYS A CA 1
ATOM 2041 C C . LYS A 1 265 ? -2.644 -3.077 -24.057 1.00 96.19 265 LYS A C 1
ATOM 2043 O O . LYS A 1 265 ? -1.767 -2.272 -24.353 1.00 96.19 265 LYS A O 1
ATOM 2048 N N . PRO A 1 266 ? -3.943 -2.819 -24.333 1.00 93.06 266 PRO A N 1
ATOM 2049 C CA . PRO A 1 266 ? -4.344 -1.614 -25.068 1.00 93.06 266 PRO A CA 1
ATOM 2050 C C . PRO A 1 266 ? -3.995 -0.308 -24.344 1.00 93.06 266 PRO A C 1
ATOM 2052 O O . PRO A 1 266 ? -3.710 0.703 -24.988 1.00 93.06 266 PRO A O 1
ATOM 2055 N N . GLU A 1 267 ? -4.018 -0.324 -23.011 1.00 91.62 267 GLU A N 1
ATOM 2056 C CA . GLU A 1 267 ? -3.629 0.818 -22.185 1.00 91.62 267 GLU A CA 1
ATOM 2057 C C . GLU A 1 267 ? -2.118 1.057 -22.272 1.00 91.62 267 GLU A C 1
ATOM 2059 O O . GLU A 1 267 ? -1.688 2.175 -22.553 1.00 91.62 267 GLU A O 1
ATOM 2064 N N . TYR A 1 268 ? -1.316 -0.004 -22.154 1.00 95.81 268 TYR A N 1
ATOM 2065 C CA . TYR A 1 268 ? 0.140 0.065 -22.293 1.00 95.81 268 TYR A CA 1
ATOM 2066 C C . TYR A 1 268 ? 0.596 0.468 -23.696 1.00 95.81 268 TYR A C 1
ATOM 2068 O O . TYR A 1 268 ? 1.505 1.284 -23.831 1.00 95.81 268 TYR A O 1
ATOM 2076 N N . ASP A 1 269 ? -0.072 -0.022 -24.741 1.00 96.50 269 ASP A N 1
ATOM 2077 C CA . ASP A 1 269 ? 0.170 0.408 -26.121 1.00 96.50 269 ASP A CA 1
ATOM 2078 C C . ASP A 1 269 ? -0.116 1.904 -26.297 1.00 96.50 269 ASP A C 1
ATOM 2080 O O . ASP A 1 269 ? 0.666 2.622 -26.923 1.00 96.50 269 ASP A O 1
ATOM 2084 N N . THR A 1 270 ? -1.215 2.387 -25.708 1.00 94.75 270 THR A N 1
ATOM 2085 C CA . THR A 1 270 ? -1.568 3.811 -25.735 1.00 94.75 270 THR A CA 1
ATOM 2086 C C . THR A 1 270 ? -0.497 4.638 -25.032 1.00 94.75 270 THR A C 1
ATOM 2088 O O . THR A 1 270 ? -0.000 5.599 -25.621 1.00 94.75 270 THR A O 1
ATOM 2091 N N . TYR A 1 271 ? -0.088 4.231 -23.828 1.00 94.44 271 TYR A N 1
ATOM 2092 C CA . TYR A 1 271 ? 0.955 4.907 -23.063 1.00 94.44 271 TYR A CA 1
ATOM 2093 C C . TYR A 1 271 ? 2.282 4.965 -23.832 1.00 94.44 271 TYR A C 1
ATOM 2095 O O . TYR A 1 271 ? 2.792 6.055 -24.087 1.00 94.44 271 TYR A O 1
ATOM 2103 N N . MET A 1 272 ? 2.789 3.818 -24.294 1.00 95.44 272 MET A N 1
ATOM 2104 C CA . MET A 1 272 ? 4.049 3.718 -25.041 1.00 95.44 272 MET A CA 1
ATOM 2105 C C . MET A 1 272 ? 4.036 4.543 -26.329 1.00 95.44 272 MET A C 1
ATOM 2107 O O . MET A 1 272 ? 5.045 5.130 -26.696 1.00 95.44 272 MET A O 1
ATOM 2111 N N . SER A 1 273 ? 2.889 4.644 -27.008 1.00 93.06 273 SER A N 1
ATOM 2112 C CA . SER A 1 273 ? 2.754 5.492 -28.201 1.00 93.06 273 SER A CA 1
ATOM 2113 C C . SER A 1 273 ? 2.718 6.998 -27.906 1.00 93.06 273 SER A C 1
ATOM 2115 O O . SER A 1 273 ? 2.898 7.806 -28.818 1.00 93.06 273 SER A O 1
ATOM 2117 N N . SER A 1 274 ? 2.458 7.376 -26.651 1.00 92.31 274 SER A N 1
ATOM 2118 C CA . SER A 1 274 ? 2.337 8.765 -26.192 1.00 92.31 274 SER A CA 1
ATOM 2119 C C . SER 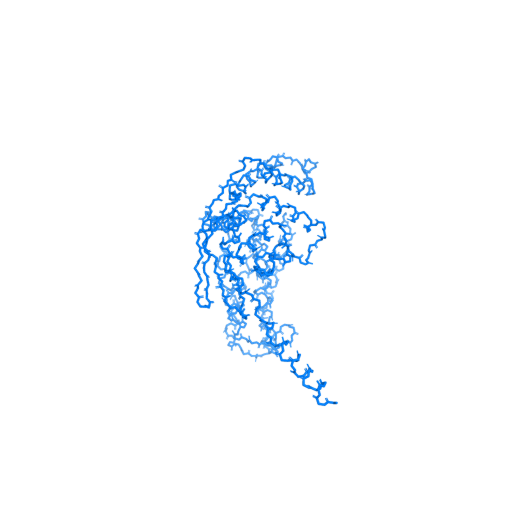A 1 274 ? 3.605 9.317 -25.537 1.00 92.31 274 SER A C 1
ATOM 2121 O O . SER A 1 274 ? 3.629 10.491 -25.166 1.00 92.31 274 SER A O 1
ATOM 2123 N N . LEU A 1 275 ? 4.647 8.488 -25.408 1.00 90.94 275 LEU A N 1
ATOM 2124 C CA . LEU A 1 275 ? 5.899 8.861 -24.765 1.00 90.94 275 LEU A CA 1
ATOM 2125 C C . LEU A 1 275 ? 6.565 10.078 -25.445 1.00 90.94 275 LEU A C 1
ATOM 2127 O O . LEU A 1 275 ? 6.473 10.245 -26.669 1.00 90.94 275 LEU A O 1
ATOM 2131 N N . PRO A 1 276 ? 7.265 10.933 -24.674 1.00 88.25 276 PRO A N 1
ATOM 2132 C CA . PRO A 1 276 ? 8.017 12.057 -25.222 1.00 88.25 276 PRO A CA 1
ATOM 2133 C C . PRO A 1 276 ? 9.086 11.624 -26.236 1.00 88.25 276 PRO A C 1
ATOM 2135 O O . PRO A 1 276 ? 9.571 10.495 -26.228 1.00 88.25 276 PRO A O 1
ATOM 2138 N N . ALA A 1 277 ? 9.514 12.558 -27.092 1.00 89.31 277 ALA A N 1
ATOM 2139 C CA . ALA A 1 277 ? 10.446 12.277 -28.191 1.00 89.31 277 ALA A CA 1
ATOM 2140 C C . ALA A 1 277 ? 11.804 11.695 -27.744 1.00 89.31 277 ALA A C 1
ATOM 2142 O O . ALA A 1 277 ? 12.447 10.984 -28.517 1.00 89.31 277 ALA A O 1
ATOM 2143 N N . GLU A 1 278 ? 12.232 11.975 -26.512 1.00 89.12 278 GLU A N 1
ATOM 2144 C CA . GLU A 1 278 ? 13.448 11.404 -25.916 1.00 89.12 278 GLU A CA 1
ATOM 2145 C C . GLU A 1 278 ? 13.360 9.883 -25.680 1.00 89.12 278 GLU A C 1
ATOM 2147 O O . GLU A 1 278 ? 14.392 9.226 -25.631 1.00 89.12 278 GLU A O 1
ATOM 2152 N N . TYR A 1 279 ? 12.151 9.310 -25.664 1.00 92.88 279 TYR A N 1
ATOM 2153 C CA . TYR A 1 279 ? 11.881 7.867 -25.584 1.00 92.88 279 TYR A CA 1
ATOM 2154 C C . TYR A 1 279 ? 11.401 7.281 -26.928 1.00 92.88 279 TYR A C 1
ATOM 2156 O O . TYR A 1 279 ? 10.719 6.251 -26.970 1.00 92.88 279 TYR A O 1
ATOM 2164 N N . SER A 1 280 ? 11.708 7.933 -28.054 1.00 92.19 280 SER A N 1
ATOM 2165 C CA . SER A 1 280 ? 11.265 7.475 -29.383 1.00 92.19 280 SER A CA 1
ATOM 2166 C C . SER A 1 280 ? 11.758 6.064 -29.720 1.00 92.19 280 SER A C 1
ATOM 2168 O O . SER A 1 280 ? 10.962 5.251 -30.189 1.00 92.19 280 SER A O 1
ATOM 2170 N N . ASP A 1 281 ? 13.004 5.728 -29.378 1.00 95.19 281 ASP A N 1
ATOM 2171 C CA . ASP A 1 281 ? 13.555 4.379 -29.569 1.00 95.19 281 ASP A CA 1
ATOM 2172 C C . ASP A 1 281 ? 12.758 3.316 -28.786 1.00 95.19 281 ASP A C 1
ATOM 2174 O O . ASP A 1 281 ? 12.414 2.266 -29.335 1.00 95.19 281 ASP A O 1
ATOM 2178 N N . ILE A 1 282 ? 12.382 3.609 -27.532 1.00 97.69 282 ILE A N 1
ATOM 2179 C CA . ILE A 1 282 ? 11.523 2.740 -26.706 1.00 97.69 282 ILE A CA 1
ATOM 2180 C C . ILE A 1 282 ? 10.164 2.538 -27.377 1.00 97.69 282 ILE A C 1
ATOM 2182 O O . ILE A 1 282 ? 9.701 1.406 -27.514 1.00 97.69 282 ILE A O 1
ATOM 2186 N N . SER A 1 283 ? 9.547 3.627 -27.832 1.00 96.00 283 SER A N 1
ATOM 2187 C CA . SER A 1 283 ? 8.213 3.624 -28.440 1.00 96.00 283 SER A CA 1
ATOM 2188 C C . SER A 1 283 ? 8.179 2.807 -29.740 1.00 96.00 283 SER A C 1
ATOM 2190 O O . SER A 1 283 ? 7.277 1.994 -29.960 1.00 96.00 283 SER A O 1
ATOM 2192 N N . GLU A 1 284 ? 9.188 2.979 -30.602 1.00 97.12 284 GLU A N 1
ATOM 2193 C CA . GLU A 1 284 ? 9.314 2.252 -31.869 1.00 97.12 284 GLU A CA 1
ATOM 2194 C C . GLU A 1 284 ? 9.581 0.755 -31.664 1.00 97.12 284 GLU A C 1
ATOM 2196 O O . GLU A 1 284 ? 9.028 -0.086 -32.384 1.00 97.12 284 GLU A O 1
ATOM 2201 N N . LEU A 1 285 ? 10.415 0.404 -30.681 1.00 98.44 285 LEU A N 1
ATOM 2202 C CA . LEU A 1 285 ? 10.698 -0.986 -30.328 1.00 98.44 285 LEU A CA 1
ATOM 2203 C C . LEU A 1 285 ? 9.486 -1.653 -29.673 1.00 98.44 285 LEU A C 1
ATOM 2205 O O . LEU A 1 285 ? 9.153 -2.785 -30.036 1.00 98.44 285 LEU A O 1
ATOM 2209 N N . TRP A 1 286 ? 8.779 -0.945 -28.788 1.00 98.44 286 TRP A N 1
ATOM 2210 C CA . TRP A 1 286 ? 7.555 -1.443 -28.166 1.00 98.44 286 TRP A CA 1
ATOM 2211 C C . TRP A 1 286 ? 6.495 -1.799 -29.203 1.00 98.44 286 TRP A C 1
ATOM 2213 O O . TRP A 1 286 ? 5.917 -2.878 -29.127 1.00 98.44 286 TRP A O 1
ATOM 2223 N N . ALA A 1 287 ? 6.280 -0.961 -30.221 1.00 98.25 287 ALA A N 1
ATOM 2224 C CA . ALA A 1 287 ? 5.309 -1.251 -31.276 1.00 98.25 287 ALA A CA 1
ATOM 2225 C C . ALA A 1 287 ? 5.570 -2.610 -31.959 1.00 98.25 287 ALA A C 1
ATOM 2227 O O . ALA A 1 287 ? 4.633 -3.355 -32.248 1.00 98.25 287 ALA A O 1
ATOM 2228 N N . LYS A 1 288 ? 6.846 -2.971 -32.159 1.00 98.38 288 LYS A N 1
ATOM 2229 C CA . LYS A 1 288 ? 7.242 -4.271 -32.725 1.00 98.38 288 LYS A CA 1
ATOM 2230 C C . LYS A 1 288 ? 7.016 -5.421 -31.749 1.00 98.38 288 LYS A C 1
ATOM 2232 O O . LYS A 1 288 ? 6.551 -6.481 -32.160 1.00 98.38 288 LYS A O 1
ATOM 2237 N N . VAL A 1 289 ? 7.353 -5.228 -30.473 1.00 98.50 289 VAL A N 1
ATOM 2238 C CA . VAL A 1 289 ? 7.090 -6.214 -29.411 1.00 98.50 289 VAL A CA 1
ATOM 2239 C C . VAL A 1 289 ? 5.588 -6.477 -29.312 1.00 98.50 289 VAL A C 1
ATOM 2241 O O . VAL A 1 289 ? 5.158 -7.624 -29.398 1.00 98.50 289 VAL A O 1
ATOM 2244 N N . SER A 1 290 ? 4.796 -5.414 -29.212 1.00 98.25 290 SER A N 1
ATOM 2245 C CA . SER A 1 290 ? 3.341 -5.433 -29.087 1.00 98.25 290 SER A CA 1
ATOM 2246 C C . SER A 1 290 ? 2.652 -6.150 -30.254 1.00 98.25 290 SER A C 1
ATOM 2248 O O . SER A 1 290 ? 1.779 -6.990 -30.029 1.00 98.25 290 SER A O 1
ATOM 2250 N N . GLU A 1 291 ? 3.098 -5.916 -31.492 1.00 98.31 291 GLU A N 1
ATOM 2251 C CA . GLU A 1 291 ? 2.612 -6.652 -32.667 1.00 98.31 291 GLU A CA 1
ATOM 2252 C C . GLU A 1 291 ? 2.882 -8.163 -32.548 1.00 98.31 291 GLU A C 1
ATOM 2254 O O . GLU A 1 291 ? 2.012 -8.985 -32.846 1.00 98.31 291 GLU A O 1
ATOM 2259 N N . GLN A 1 292 ? 4.070 -8.553 -32.075 1.00 98.50 292 GLN A N 1
ATOM 2260 C CA . GLN A 1 292 ? 4.396 -9.968 -31.880 1.00 98.50 292 GLN A CA 1
ATOM 2261 C C . GLN A 1 292 ? 3.610 -10.607 -30.729 1.00 98.50 292 GLN A C 1
ATOM 2263 O O . GLN A 1 292 ? 3.285 -11.790 -30.820 1.00 98.50 292 GLN A O 1
ATOM 2268 N N . ILE A 1 293 ? 3.255 -9.847 -29.685 1.00 98.50 293 ILE A N 1
ATOM 2269 C CA . ILE A 1 293 ? 2.347 -10.320 -28.629 1.00 98.50 293 ILE A CA 1
ATOM 2270 C C . ILE A 1 293 ? 0.999 -10.719 -29.240 1.00 98.50 293 ILE A C 1
ATOM 2272 O O . ILE A 1 293 ? 0.509 -11.814 -28.969 1.00 98.50 293 ILE A O 1
ATOM 2276 N N . ASP A 1 294 ? 0.423 -9.885 -30.110 1.00 98.31 294 ASP A N 1
ATOM 2277 C CA . ASP A 1 294 ? -0.865 -10.184 -30.748 1.00 98.31 294 ASP A CA 1
ATOM 2278 C C . ASP A 1 294 ? -0.784 -11.413 -31.668 1.00 98.31 294 ASP A C 1
ATOM 2280 O O . ASP A 1 294 ? -1.685 -12.258 -31.661 1.00 98.31 294 ASP A O 1
ATOM 2284 N N . ILE A 1 295 ? 0.312 -11.552 -32.424 1.00 98.19 295 ILE A N 1
ATOM 2285 C CA . ILE A 1 295 ? 0.560 -12.710 -33.297 1.00 98.19 295 ILE A CA 1
ATOM 2286 C C . ILE A 1 295 ? 0.654 -14.004 -32.481 1.00 98.19 295 ILE A C 1
ATOM 2288 O O . ILE A 1 295 ? -0.023 -14.983 -32.802 1.00 98.19 295 ILE A O 1
ATOM 2292 N N . LEU A 1 296 ? 1.459 -14.012 -31.416 1.00 98.19 296 LEU A N 1
ATOM 2293 C CA . LEU A 1 296 ? 1.643 -15.189 -30.565 1.00 98.19 296 LEU A CA 1
ATOM 2294 C C . LEU A 1 296 ? 0.363 -15.544 -29.804 1.00 98.19 296 LEU A C 1
ATOM 2296 O O . LEU A 1 296 ? -0.001 -16.716 -29.725 1.00 98.19 296 LEU A O 1
ATOM 2300 N N . TYR A 1 297 ? -0.361 -14.547 -29.297 1.00 98.06 297 TYR A N 1
ATOM 2301 C CA . TYR A 1 297 ? -1.641 -14.756 -28.628 1.00 98.06 297 TYR A CA 1
ATOM 2302 C C . TYR A 1 297 ? -2.693 -15.355 -29.574 1.00 98.06 297 TYR A C 1
ATOM 2304 O O . TYR A 1 297 ? -3.411 -16.287 -29.198 1.00 98.06 297 TYR A O 1
ATOM 2312 N N . ALA A 1 298 ? -2.756 -14.889 -30.824 1.00 97.62 298 ALA A N 1
ATOM 2313 C CA . ALA A 1 298 ? -3.621 -15.482 -31.839 1.00 97.62 298 ALA A CA 1
ATOM 2314 C C . ALA A 1 298 ? -3.226 -16.935 -32.164 1.00 97.62 298 ALA A C 1
ATOM 2316 O O . ALA A 1 298 ? -4.112 -17.787 -32.282 1.00 97.62 298 ALA A O 1
ATOM 2317 N N . ASP A 1 299 ? -1.925 -17.235 -32.259 1.00 96.88 299 ASP A N 1
ATOM 2318 C CA . ASP A 1 299 ? -1.428 -18.599 -32.484 1.00 96.88 299 ASP A CA 1
ATOM 2319 C C . ASP A 1 299 ? -1.838 -19.532 -31.331 1.00 96.88 299 ASP A C 1
ATOM 2321 O O . ASP A 1 299 ? -2.483 -20.555 -31.574 1.00 96.88 299 ASP A O 1
ATOM 2325 N N . VAL A 1 300 ? -1.605 -19.132 -30.072 1.00 96.69 300 VAL A N 1
ATOM 2326 C CA . VAL A 1 300 ? -2.032 -19.884 -28.873 1.00 96.69 300 VAL A CA 1
ATOM 2327 C C . VAL A 1 300 ? -3.519 -20.248 -28.943 1.00 96.69 300 VAL A C 1
ATOM 2329 O O . VAL A 1 300 ? -3.877 -21.413 -28.757 1.00 96.69 300 VAL A O 1
ATOM 2332 N N . LYS A 1 301 ? -4.391 -19.284 -29.268 1.00 95.50 301 LYS A N 1
ATOM 2333 C CA . LYS A 1 301 ? -5.841 -19.524 -29.371 1.00 95.50 301 LYS A CA 1
ATOM 2334 C C . LYS A 1 301 ? -6.214 -20.433 -30.539 1.00 95.50 301 LYS A C 1
ATOM 2336 O O . LYS A 1 301 ? -7.162 -21.207 -30.427 1.00 95.50 301 LYS A O 1
ATOM 2341 N N . SER A 1 302 ? -5.484 -20.356 -31.649 1.00 95.56 302 SER A N 1
ATOM 2342 C CA . SER A 1 302 ? -5.750 -21.167 -32.843 1.00 95.56 302 SER A CA 1
ATOM 2343 C C . SER A 1 302 ? -5.430 -22.653 -32.660 1.00 95.56 302 SER A C 1
ATOM 2345 O O . SER A 1 302 ? -5.982 -23.492 -33.368 1.00 95.56 302 SER A O 1
ATOM 2347 N N . ARG A 1 303 ? -4.564 -22.986 -31.694 1.00 94.12 303 ARG A N 1
ATOM 2348 C CA . ARG A 1 303 ? -4.097 -24.355 -31.425 1.00 94.12 303 ARG A CA 1
ATOM 2349 C C . ARG A 1 303 ? -5.053 -25.189 -30.570 1.00 94.12 303 ARG A C 1
ATOM 2351 O O . ARG A 1 303 ? -4.730 -26.335 -30.263 1.00 94.12 303 ARG A O 1
ATOM 2358 N N . GLU A 1 304 ? -6.193 -24.625 -30.162 1.00 92.00 304 GLU A N 1
ATOM 2359 C CA . GLU A 1 304 ? -7.236 -25.309 -29.377 1.00 92.00 304 GLU A CA 1
ATOM 2360 C C . GLU A 1 304 ? -6.679 -26.043 -28.142 1.00 92.00 304 GLU A C 1
ATOM 2362 O O . GLU A 1 304 ? -7.147 -27.121 -27.783 1.00 92.00 304 GLU A O 1
ATOM 2367 N N . LEU A 1 305 ? -5.629 -25.487 -27.520 1.00 92.50 305 LEU A N 1
ATOM 2368 C CA . LEU A 1 305 ? -4.970 -26.053 -26.337 1.00 92.50 305 LEU A CA 1
ATOM 2369 C C . LEU A 1 305 ? -4.523 -27.520 -26.509 1.00 92.50 305 LEU A C 1
ATOM 2371 O O . LEU A 1 305 ? -4.477 -28.282 -25.548 1.00 92.50 305 LEU A O 1
ATOM 2375 N N . THR A 1 306 ? -4.191 -27.937 -27.734 1.00 90.94 306 THR A N 1
ATOM 2376 C CA . THR A 1 306 ? -3.818 -29.326 -28.032 1.00 90.94 306 THR A CA 1
ATOM 2377 C C . THR A 1 306 ? -2.302 -29.513 -28.055 1.00 90.94 306 THR A C 1
ATOM 2379 O O . THR A 1 306 ? -1.581 -28.780 -28.732 1.00 90.94 306 THR A O 1
ATOM 2382 N N . VAL A 1 307 ? -1.808 -30.553 -27.373 1.00 94.56 307 VAL A N 1
ATOM 2383 C CA . VAL A 1 307 ? -0.399 -30.972 -27.450 1.00 94.56 307 VAL A CA 1
ATOM 2384 C C . VAL A 1 307 ? -0.111 -31.524 -28.851 1.00 94.56 307 VAL A C 1
ATOM 2386 O O . VAL A 1 307 ? -0.586 -32.599 -29.219 1.00 94.56 307 VAL A O 1
ATOM 2389 N N . SER A 1 308 ? 0.656 -30.778 -29.645 1.00 92.00 308 SER A N 1
ATOM 2390 C CA . SER A 1 308 ? 0.918 -31.056 -31.065 1.00 92.00 308 SER A CA 1
ATOM 2391 C C . SER A 1 308 ? 2.356 -31.503 -31.353 1.00 92.00 308 SER A C 1
ATOM 2393 O O . SER A 1 308 ? 2.648 -31.966 -32.457 1.00 92.00 308 SER A O 1
ATOM 2395 N N . GLY A 1 309 ? 3.264 -31.357 -30.384 1.00 91.62 309 GLY A N 1
ATOM 2396 C CA . GLY A 1 309 ? 4.704 -31.527 -30.578 1.00 91.62 309 GLY A CA 1
ATOM 2397 C C . GLY A 1 309 ? 5.369 -30.355 -31.311 1.00 91.62 309 GLY A C 1
ATOM 2398 O O . GLY A 1 309 ? 6.535 -30.460 -31.687 1.00 91.62 309 GLY A O 1
ATOM 2399 N N . GLN A 1 310 ? 4.643 -29.255 -31.552 1.00 90.38 310 GLN A N 1
ATOM 2400 C CA . GLN A 1 310 ? 5.150 -28.061 -32.230 1.00 90.38 310 GLN A CA 1
ATOM 2401 C C . GLN A 1 310 ? 5.257 -26.893 -31.250 1.00 90.38 310 GLN A C 1
ATOM 2403 O O . GLN A 1 310 ? 4.277 -26.514 -30.615 1.00 90.38 310 GLN A O 1
ATOM 2408 N N . VAL A 1 311 ? 6.435 -26.279 -31.182 1.00 91.50 311 VAL A N 1
ATOM 2409 C CA . VAL A 1 311 ? 6.678 -25.066 -30.385 1.00 91.50 311 VAL A CA 1
ATOM 2410 C C . VAL A 1 311 ? 6.008 -23.832 -31.010 1.00 91.50 311 VAL A C 1
ATOM 2412 O O . VAL A 1 311 ? 5.603 -23.852 -32.179 1.00 91.50 311 VAL A O 1
ATOM 2415 N N . LEU A 1 312 ? 5.861 -22.760 -30.231 1.00 93.38 312 LEU A N 1
ATOM 2416 C CA . LEU A 1 312 ? 5.524 -21.435 -30.766 1.00 93.38 312 LEU A CA 1
ATOM 2417 C C . LEU A 1 312 ? 6.745 -20.840 -31.483 1.00 93.38 312 LEU A C 1
ATOM 2419 O O . LEU A 1 312 ? 7.875 -21.012 -31.021 1.00 93.38 312 LEU A O 1
ATOM 2423 N N . ASP A 1 313 ? 6.530 -20.127 -32.591 1.00 95.25 313 ASP A N 1
ATOM 2424 C CA . ASP A 1 313 ? 7.602 -19.373 -33.254 1.00 95.25 313 ASP A CA 1
ATOM 2425 C C . ASP A 1 313 ? 7.796 -18.021 -32.562 1.00 95.25 313 ASP A C 1
ATOM 2427 O O . ASP A 1 313 ? 7.224 -17.002 -32.942 1.00 95.25 313 ASP A O 1
ATOM 2431 N N . THR A 1 314 ? 8.594 -18.022 -31.499 1.00 94.56 314 THR A N 1
ATOM 2432 C CA . THR A 1 314 ? 8.857 -16.827 -30.690 1.00 94.56 314 THR A CA 1
ATOM 2433 C C . THR A 1 314 ? 10.048 -16.011 -31.187 1.00 94.56 314 THR A C 1
ATOM 2435 O O . THR A 1 314 ? 10.437 -15.051 -30.525 1.00 94.56 314 THR A O 1
ATOM 2438 N N . GLY A 1 315 ? 10.667 -16.377 -32.317 1.00 95.44 315 GLY A N 1
ATOM 2439 C CA . GLY A 1 315 ? 11.955 -15.817 -32.735 1.00 95.44 315 GLY A CA 1
ATOM 2440 C C . GLY A 1 315 ? 11.931 -14.296 -32.903 1.00 95.44 315 GLY A C 1
ATOM 2441 O O . GLY A 1 315 ? 12.812 -13.604 -32.392 1.00 95.44 315 GLY A O 1
ATOM 2442 N N . LEU A 1 316 ? 10.895 -13.771 -33.565 1.00 96.94 316 LEU A N 1
ATOM 2443 C CA . LEU A 1 316 ? 10.728 -12.329 -33.769 1.00 96.94 316 LEU A CA 1
ATOM 2444 C C . LEU A 1 316 ? 10.386 -11.594 -32.471 1.00 96.94 316 LEU A C 1
ATOM 2446 O O . LEU A 1 316 ? 10.973 -10.547 -32.209 1.00 96.94 316 LEU A O 1
ATOM 2450 N N . TYR A 1 317 ? 9.506 -12.156 -31.634 1.00 97.69 317 TYR A N 1
ATOM 2451 C CA . TYR A 1 317 ? 9.222 -11.594 -30.311 1.00 97.69 317 TYR A CA 1
ATOM 2452 C C . TYR A 1 317 ? 10.507 -11.457 -29.493 1.00 97.69 317 TYR A C 1
ATOM 2454 O O . TYR A 1 317 ? 10.827 -10.366 -29.033 1.00 97.69 317 TYR A O 1
ATOM 2462 N N . THR A 1 318 ? 11.285 -12.538 -29.363 1.00 94.75 318 THR A N 1
ATOM 2463 C CA . THR A 1 318 ? 12.533 -12.535 -28.593 1.00 94.75 318 THR A CA 1
ATOM 2464 C C . THR A 1 318 ? 13.533 -11.528 -29.155 1.00 94.75 318 THR A C 1
ATOM 2466 O O . THR A 1 318 ? 14.150 -10.799 -28.385 1.00 94.75 318 THR A O 1
ATOM 2469 N N . GLN A 1 319 ? 13.669 -11.438 -30.482 1.00 96.81 319 GLN A N 1
ATOM 2470 C CA . GLN A 1 319 ? 14.557 -10.467 -31.119 1.00 96.81 319 GLN A CA 1
ATOM 2471 C C . GLN A 1 319 ? 14.157 -9.019 -30.799 1.00 96.81 319 GLN A C 1
ATOM 2473 O O . GLN A 1 319 ? 15.013 -8.209 -30.441 1.00 96.81 319 GLN A O 1
ATOM 2478 N N . TYR A 1 320 ? 12.874 -8.678 -30.937 1.00 98.31 320 TYR A N 1
ATOM 2479 C CA . TYR A 1 320 ? 12.394 -7.319 -30.678 1.00 98.31 320 TYR A CA 1
ATOM 2480 C C . TYR A 1 320 ? 12.418 -6.983 -29.191 1.00 98.31 320 TYR A C 1
ATOM 2482 O O . TYR A 1 320 ? 12.831 -5.886 -28.829 1.00 98.31 320 TYR A O 1
ATOM 2490 N N . PHE A 1 321 ? 12.061 -7.939 -28.334 1.00 97.25 321 PHE A N 1
ATOM 2491 C CA . PHE A 1 321 ? 12.087 -7.750 -26.892 1.00 97.25 321 PHE A CA 1
ATOM 2492 C C . PHE A 1 321 ? 13.515 -7.562 -26.369 1.00 97.25 321 PHE A C 1
ATOM 2494 O O . PHE A 1 321 ? 13.739 -6.701 -25.534 1.00 97.25 321 PHE A O 1
ATOM 2501 N N . GLN A 1 322 ? 14.507 -8.289 -26.896 1.00 96.06 322 GLN A N 1
ATOM 2502 C CA . GLN A 1 322 ? 15.917 -8.071 -26.538 1.00 96.06 322 GLN A CA 1
ATOM 2503 C C . GLN A 1 322 ? 16.412 -6.673 -26.922 1.00 96.06 322 GLN A C 1
ATOM 2505 O O . GLN A 1 322 ? 17.163 -6.057 -26.167 1.00 96.06 322 GLN A O 1
ATOM 2510 N N . ALA A 1 323 ? 16.001 -6.167 -28.088 1.00 97.31 323 ALA A N 1
ATOM 2511 C CA . ALA A 1 323 ? 16.337 -4.810 -28.505 1.00 97.31 323 ALA A CA 1
ATOM 2512 C C . ALA A 1 323 ? 15.656 -3.765 -27.607 1.00 97.31 323 ALA A C 1
ATOM 2514 O O . ALA A 1 323 ? 16.316 -2.831 -27.160 1.00 97.31 323 ALA A O 1
ATOM 2515 N N . PHE A 1 324 ? 14.370 -3.960 -27.295 1.00 97.75 324 PHE A N 1
ATOM 2516 C CA . PHE A 1 324 ? 13.621 -3.135 -26.345 1.00 97.75 324 PHE A CA 1
ATOM 2517 C C . PHE A 1 324 ? 14.270 -3.127 -24.952 1.00 97.75 324 PHE A C 1
ATOM 2519 O O . PHE A 1 324 ? 14.508 -2.062 -24.399 1.00 97.75 324 PHE A O 1
ATOM 2526 N N . ASP A 1 325 ? 14.618 -4.298 -24.413 1.00 94.50 325 ASP A N 1
ATOM 2527 C CA . ASP A 1 325 ? 15.259 -4.449 -23.102 1.00 94.50 325 ASP A CA 1
ATOM 2528 C C . ASP A 1 325 ? 16.643 -3.786 -23.066 1.00 94.50 325 ASP A C 1
ATOM 2530 O O . ASP A 1 325 ? 17.007 -3.143 -22.086 1.00 94.50 325 ASP A O 1
ATOM 2534 N N . SER A 1 326 ? 17.400 -3.874 -24.163 1.00 95.94 326 SER A N 1
ATOM 2535 C CA . SER A 1 326 ? 18.685 -3.177 -24.286 1.00 95.94 326 SER A CA 1
ATOM 2536 C C . SER A 1 326 ? 18.504 -1.658 -24.243 1.00 95.94 326 SER A C 1
ATOM 2538 O O . SER A 1 326 ? 19.177 -1.006 -23.455 1.00 95.94 326 SER A O 1
ATOM 2540 N N . ALA A 1 327 ? 17.561 -1.109 -25.018 1.00 94.19 327 ALA A N 1
ATOM 2541 C CA . ALA A 1 327 ? 17.257 0.324 -25.011 1.00 94.19 327 ALA A CA 1
ATOM 2542 C C . ALA A 1 327 ? 16.721 0.799 -23.649 1.00 94.19 327 ALA A C 1
ATOM 2544 O O . ALA A 1 327 ? 17.078 1.875 -23.180 1.00 94.19 327 ALA A O 1
ATOM 2545 N N . TYR A 1 328 ? 15.911 -0.022 -22.976 1.00 92.69 328 TYR A N 1
ATOM 2546 C CA . TYR A 1 328 ? 15.430 0.248 -21.622 1.00 92.69 328 TYR A CA 1
ATOM 2547 C C . TYR A 1 328 ? 16.578 0.412 -20.615 1.00 92.69 328 TYR A C 1
ATOM 2549 O O . TYR A 1 328 ? 16.562 1.339 -19.808 1.00 92.69 328 TYR A O 1
ATOM 2557 N N . ASN A 1 329 ? 17.595 -0.452 -20.679 1.00 90.75 329 ASN A N 1
ATOM 2558 C CA . ASN A 1 329 ? 18.749 -0.391 -19.775 1.00 90.75 329 ASN A CA 1
ATOM 2559 C C . ASN A 1 329 ? 19.650 0.839 -20.014 1.00 90.75 329 ASN A C 1
ATOM 2561 O O . ASN A 1 329 ? 20.524 1.116 -19.195 1.00 90.75 329 ASN A O 1
ATOM 2565 N N . GLU A 1 330 ? 19.456 1.560 -21.122 1.00 89.44 330 GLU A N 1
ATOM 2566 C CA . GLU A 1 330 ? 20.154 2.811 -21.439 1.00 89.44 330 GLU A CA 1
ATOM 2567 C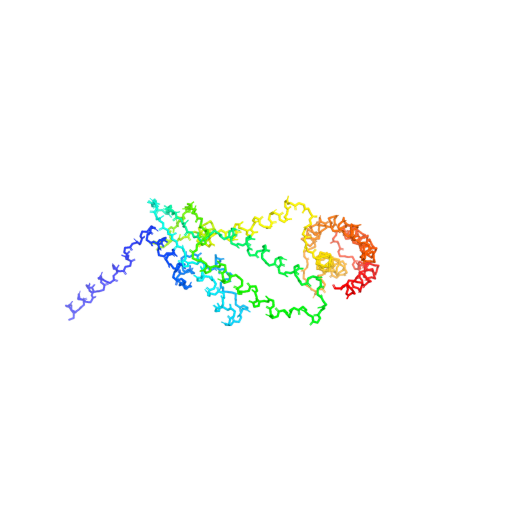 C . GLU A 1 330 ? 19.381 4.062 -20.979 1.00 89.44 330 GLU A C 1
ATOM 2569 O O . GLU A 1 330 ? 19.917 5.168 -21.066 1.00 89.44 330 GLU A O 1
ATOM 2574 N N . LEU A 1 331 ? 18.148 3.912 -20.473 1.00 82.88 331 LEU A N 1
ATOM 2575 C CA . LEU A 1 331 ? 17.372 5.030 -19.932 1.00 82.88 331 LEU A CA 1
ATOM 2576 C C . LEU A 1 331 ? 18.023 5.582 -18.649 1.00 82.88 331 LEU A C 1
ATOM 2578 O O . LEU A 1 331 ? 18.486 4.778 -17.829 1.00 82.88 331 LEU A O 1
ATOM 2582 N N . PRO A 1 332 ? 18.036 6.916 -18.450 1.00 63.00 332 PRO A N 1
ATOM 2583 C CA . PRO A 1 332 ? 18.692 7.579 -17.319 1.00 63.00 332 PRO A CA 1
ATOM 2584 C C . PRO A 1 332 ? 18.140 7.149 -15.961 1.00 63.00 332 PRO A C 1
ATOM 2586 O O . PRO A 1 332 ? 16.927 6.859 -15.855 1.00 63.00 332 PRO A O 1
#